Protein AF-A0A955VXF0-F1 (afdb_monomer)

Sequence (315 aa):
MLAARAIERRRSRRVVAWLVVLTLGGCSGGAPGNRPPSFLPYDGSVPDTPDAGVAYPAQRVLFIGNSFTRFNNLPQMYERLVLEARVRIPTLEVEAATDGSKWLIDHERDARDEGSHLSQALASPEGWTEVVIQAQSQNPTFPHDGPDFTGAAQAAEYLSGRAKEAGARVAFFMTWGYRDGDSLNPGISPDYETMQRRLEDGYRTFAERVRADGVEAIVVPVGLAFEAIYDEESAGGGDPLAEGSLFRALYGADGRHPSVAGTYLAALVFAGTFFPDVDLTKIEYEPSGLPRDSGSRLRAAAQRTLAADRERTGE

Radius of gyration: 23.08 Å; Cα contacts (8 Å, |Δi|>4): 500; chains: 1; bounding box: 95×55×58 Å

pLDDT: mean 85.72, std 23.33, range [24.62, 98.94]

Solvent-accessible surface area (backbone atoms only — not comparable to full-atom values): 18037 Å² total; per-residue (Å²): 133,90,80,91,80,84,88,78,85,80,82,82,80,84,79,85,78,85,83,79,87,76,84,84,80,86,84,86,84,90,83,84,83,83,74,75,83,81,70,80,72,80,84,73,82,63,78,86,73,76,68,89,83,72,84,56,66,62,46,26,38,38,37,38,30,18,50,81,47,54,44,88,40,25,63,61,50,26,52,52,51,45,62,71,67,64,60,81,48,85,41,81,47,74,49,70,53,62,46,80,84,39,42,33,52,56,51,36,52,34,46,72,33,74,86,31,71,51,23,45,59,64,59,40,90,87,50,36,51,32,35,32,44,34,64,32,93,58,40,40,48,44,57,76,91,35,69,64,21,43,46,36,44,54,20,47,42,52,51,42,49,50,31,41,75,44,67,16,34,33,32,36,49,31,62,57,41,28,67,72,19,38,87,91,43,48,92,72,15,60,32,29,71,53,26,33,53,30,29,51,53,29,47,50,51,43,42,52,54,35,37,74,73,70,36,62,56,48,74,42,62,35,23,52,29,52,46,51,43,35,50,53,34,41,75,71,73,47,60,33,81,38,92,87,28,70,45,44,51,25,33,33,97,83,33,65,49,55,21,57,42,29,32,49,37,39,19,48,33,51,41,39,66,80,36,71,87,54,64,49,74,74,62,81,87,71,70,88,75,50,64,84,87,40,64,67,55,41,28,45,37,27,48,50,38,52,55,54,48,28,73,75,70,74,101

Secondary structure (DSSP, 8-state):
----------------------------------PPPP--------SS---TT-PPPPEEEEEEESHHHHGGGHHHHHHHHHHHTT---S-EEEEEEE-TT--HHHHHHHHH-TTSHHHHHHT-TT--SEEEE---TTGGGS-TTSHHHHHHHHHHHHHHHHHHHTT-EEEEE--PPPTT--TT-TTT-SSHHHHHHHHHHHHHHHHHHHHHTT--EEEE-HHHHHHHHHHHHHHTT--TTSTT-HHHHTB-TTSSSB-HHHHHHHHHHHHHHH-TT--GGG-----TTPPTT-HHHHHHHHHHHHHHHHHHH--

Structure (mmCIF, N/CA/C/O backbone):
data_AF-A0A955VXF0-F1
#
_entry.id   AF-A0A955VXF0-F1
#
loop_
_atom_site.group_PDB
_atom_site.id
_atom_site.type_symbol
_atom_site.label_atom_id
_atom_site.label_alt_id
_atom_site.label_comp_id
_atom_site.label_asym_id
_atom_site.label_entity_id
_atom_site.label_seq_id
_atom_site.pdbx_PDB_ins_code
_atom_site.Cartn_x
_atom_site.Cartn_y
_atom_site.Cartn_z
_atom_site.occupancy
_atom_site.B_iso_or_equiv
_atom_site.auth_seq_id
_atom_site.auth_comp_id
_atom_site.auth_asym_id
_atom_site.auth_atom_id
_atom_site.pdbx_PDB_model_num
ATOM 1 N N . MET A 1 1 ? 58.089 35.629 35.188 1.00 35.75 1 MET A N 1
ATOM 2 C CA . MET A 1 1 ? 58.231 35.890 33.740 1.00 35.75 1 MET A CA 1
ATOM 3 C C . MET A 1 1 ? 58.288 34.551 33.024 1.00 35.75 1 MET A C 1
ATOM 5 O O . MET A 1 1 ? 59.245 33.840 33.267 1.00 35.75 1 MET A O 1
ATOM 9 N N . LEU A 1 2 ? 57.256 34.268 32.211 1.00 36.84 2 LEU A N 1
ATOM 10 C CA . LEU A 1 2 ? 57.181 33.342 31.057 1.00 36.84 2 LEU A CA 1
ATOM 11 C C . LEU A 1 2 ? 57.585 31.862 31.259 1.00 36.84 2 LEU A C 1
ATOM 13 O O . LEU A 1 2 ? 58.659 31.577 31.754 1.00 36.84 2 LEU A O 1
ATOM 17 N N . ALA A 1 3 ? 56.905 30.830 30.761 1.00 34.59 3 ALA A N 1
ATOM 18 C CA . ALA A 1 3 ? 55.555 30.542 30.265 1.00 34.59 3 ALA A CA 1
ATOM 19 C C . ALA A 1 3 ? 55.666 29.092 29.743 1.00 34.59 3 ALA A C 1
ATOM 21 O O . ALA A 1 3 ? 56.421 28.842 28.805 1.00 34.59 3 ALA A O 1
ATOM 22 N N . ALA A 1 4 ? 54.954 28.137 30.344 1.00 35.41 4 ALA A N 1
ATOM 23 C CA . ALA A 1 4 ? 54.843 26.781 29.808 1.00 35.41 4 ALA A CA 1
ATOM 24 C C . ALA A 1 4 ? 53.874 26.777 28.612 1.00 35.41 4 ALA A C 1
ATOM 26 O O . ALA A 1 4 ? 52.790 27.356 28.692 1.00 35.41 4 ALA A O 1
ATOM 27 N N . ARG A 1 5 ? 54.243 26.124 27.503 1.00 38.09 5 ARG A N 1
ATOM 28 C CA . ARG A 1 5 ? 53.333 25.835 26.384 1.00 38.09 5 ARG A CA 1
ATOM 29 C C . ARG A 1 5 ? 53.181 24.327 26.226 1.00 38.09 5 ARG A C 1
ATOM 31 O O . ARG A 1 5 ? 54.089 23.654 25.750 1.00 38.09 5 ARG A O 1
ATOM 38 N N . ALA A 1 6 ? 52.013 23.831 26.622 1.00 37.06 6 ALA A N 1
ATOM 39 C CA . ALA A 1 6 ? 51.497 22.526 26.242 1.00 37.06 6 ALA A CA 1
ATOM 40 C C . ALA A 1 6 ? 50.981 22.582 24.793 1.00 37.06 6 ALA A C 1
ATOM 42 O O . ALA A 1 6 ? 50.329 23.546 24.389 1.00 37.06 6 ALA A O 1
ATOM 43 N N . ILE A 1 7 ? 51.303 21.554 24.008 1.00 35.25 7 ILE A N 1
ATOM 44 C CA . ILE A 1 7 ? 50.825 21.359 22.637 1.00 35.25 7 ILE A CA 1
ATOM 45 C C . ILE A 1 7 ? 49.556 20.509 22.713 1.00 35.25 7 ILE A C 1
ATOM 47 O O . ILE A 1 7 ? 49.620 19.304 22.946 1.00 35.25 7 ILE A O 1
ATOM 51 N N . GLU A 1 8 ? 48.405 21.138 22.502 1.00 32.81 8 GLU A N 1
ATOM 52 C CA . GLU A 1 8 ? 47.109 20.472 22.418 1.00 32.81 8 GLU A CA 1
ATOM 53 C C . GLU A 1 8 ? 46.712 20.322 20.941 1.00 32.81 8 GLU A C 1
ATOM 55 O O . GLU A 1 8 ? 46.533 21.301 20.212 1.00 32.81 8 GLU A O 1
ATOM 60 N N . ARG A 1 9 ? 46.624 19.074 20.462 1.00 34.75 9 ARG A N 1
ATOM 61 C CA . ARG A 1 9 ? 46.182 18.752 19.098 1.00 34.75 9 ARG A CA 1
ATOM 62 C C . ARG A 1 9 ? 44.657 18.867 19.020 1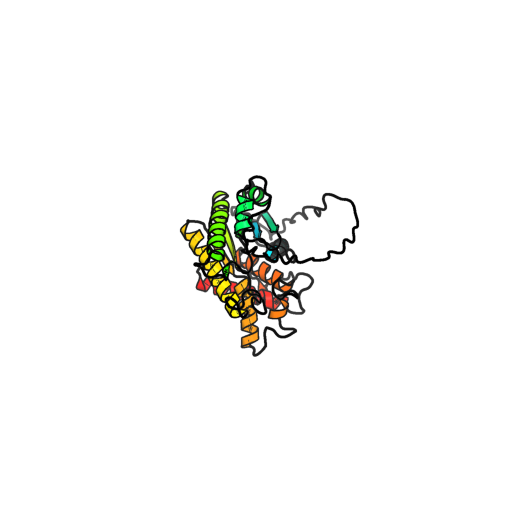.00 34.75 9 ARG A C 1
ATOM 64 O O . ARG A 1 9 ? 43.944 17.927 19.361 1.00 34.75 9 ARG A O 1
ATOM 71 N N . ARG A 1 10 ? 44.145 19.994 18.518 1.00 34.69 10 ARG A N 1
ATOM 72 C CA . ARG A 1 10 ? 42.733 20.123 18.118 1.00 34.69 10 ARG A CA 1
ATOM 73 C C . ARG A 1 10 ? 42.451 19.259 16.882 1.00 34.69 10 ARG A C 1
ATOM 75 O O . ARG A 1 10 ? 42.966 19.529 15.802 1.00 34.69 10 ARG A O 1
ATOM 82 N N . ARG A 1 11 ? 41.591 18.245 17.033 1.00 36.00 11 ARG A N 1
ATOM 83 C CA . ARG A 1 11 ? 40.891 17.586 15.918 1.00 36.00 11 ARG A CA 1
ATOM 84 C C . ARG A 1 11 ? 39.806 18.533 15.400 1.00 36.00 11 ARG A C 1
ATOM 86 O O . ARG A 1 11 ? 38.813 18.773 16.080 1.00 36.00 11 ARG A O 1
ATOM 93 N N . SER A 1 12 ? 39.991 19.065 14.199 1.00 31.62 12 SER A N 1
ATOM 94 C CA . SER A 1 12 ? 38.979 19.847 13.488 1.00 31.62 12 SER A CA 1
ATOM 95 C C . SER A 1 12 ? 37.859 18.925 12.990 1.00 31.62 12 SER A C 1
ATOM 97 O O . SER A 1 12 ? 38.071 18.131 12.077 1.00 31.62 12 SER A O 1
ATOM 99 N N . ARG A 1 13 ? 36.658 19.028 13.570 1.00 33.25 13 ARG A N 1
ATOM 100 C CA . ARG A 1 13 ? 35.426 18.503 12.961 1.00 33.25 13 ARG A CA 1
ATOM 101 C C . ARG A 1 13 ? 35.028 19.450 11.827 1.00 33.25 13 ARG A C 1
ATOM 103 O O . ARG A 1 13 ? 34.662 20.592 12.084 1.00 33.25 13 ARG A O 1
ATOM 110 N N . ARG A 1 14 ? 35.136 18.996 10.576 1.00 29.36 14 ARG A N 1
ATOM 111 C CA . ARG A 1 14 ? 34.522 19.673 9.428 1.00 29.36 14 ARG A CA 1
ATOM 112 C C . ARG A 1 14 ? 33.025 19.368 9.459 1.00 29.36 14 ARG A C 1
ATOM 114 O O . ARG A 1 14 ? 32.628 18.242 9.189 1.00 29.36 14 ARG A O 1
ATOM 121 N N . VAL A 1 15 ? 32.222 20.359 9.831 1.00 28.97 15 VAL A N 1
ATOM 122 C CA . VAL A 1 15 ? 30.779 20.373 9.575 1.00 28.97 15 VAL A CA 1
ATOM 123 C C . VAL A 1 15 ? 30.611 20.837 8.132 1.00 28.97 15 VAL A C 1
ATOM 125 O O . VAL A 1 15 ? 30.974 21.965 7.804 1.00 28.97 15 VAL A O 1
ATOM 128 N N . VAL A 1 16 ? 30.137 19.953 7.257 1.00 28.72 16 VAL A N 1
ATOM 129 C CA . VAL A 1 16 ? 29.707 20.320 5.904 1.00 28.72 16 VAL A CA 1
ATOM 130 C C . VAL A 1 16 ? 28.251 20.756 6.023 1.00 28.72 16 VAL A C 1
ATOM 132 O O . VAL A 1 16 ? 27.370 19.930 6.236 1.00 28.72 16 VAL A O 1
ATOM 135 N N . ALA A 1 17 ? 28.018 22.065 5.967 1.00 26.06 17 ALA A N 1
ATOM 136 C CA . ALA A 1 17 ? 26.683 22.638 5.876 1.00 26.06 17 ALA A CA 1
ATOM 137 C C . ALA A 1 17 ? 26.249 22.630 4.404 1.00 26.06 17 ALA A C 1
ATOM 139 O O . ALA A 1 17 ? 26.889 23.266 3.567 1.00 26.06 17 ALA A O 1
ATOM 140 N N . TRP A 1 18 ? 25.175 21.908 4.090 1.00 26.47 18 TRP A N 1
ATOM 141 C CA . TRP A 1 18 ? 24.500 22.017 2.801 1.00 26.47 18 TRP A CA 1
ATOM 142 C C . TRP A 1 18 ? 23.585 23.242 2.827 1.00 26.47 18 TRP A C 1
ATOM 144 O O . TRP A 1 18 ? 22.599 23.283 3.559 1.00 26.47 18 TRP A O 1
ATOM 154 N N . LEU A 1 19 ? 23.945 24.258 2.042 1.00 24.62 19 LEU A N 1
ATOM 155 C CA . LEU A 1 19 ? 23.112 25.422 1.755 1.00 24.62 19 LEU A CA 1
ATOM 156 C C . LEU A 1 19 ? 22.200 25.064 0.575 1.00 24.62 19 LEU A C 1
ATOM 158 O O . LEU A 1 19 ? 22.659 24.999 -0.563 1.00 24.62 19 LEU A O 1
ATOM 162 N N . VAL A 1 20 ? 20.915 24.830 0.838 1.00 29.38 20 VAL A N 1
ATOM 163 C CA . VAL A 1 20 ? 19.880 24.838 -0.204 1.00 29.38 20 VAL A CA 1
ATOM 164 C C . VAL A 1 20 ? 19.295 26.244 -0.241 1.00 29.38 20 VAL A C 1
ATOM 166 O O . VAL A 1 20 ? 18.684 26.705 0.722 1.00 29.38 20 VAL A O 1
ATOM 169 N N . VAL A 1 21 ? 19.524 26.945 -1.349 1.00 27.83 21 VAL A N 1
ATOM 170 C CA . VAL A 1 21 ? 18.908 28.242 -1.634 1.00 27.83 21 VAL A CA 1
ATOM 171 C C . VAL A 1 21 ? 17.463 27.985 -2.055 1.00 27.83 21 VAL A C 1
ATOM 173 O O . VAL A 1 21 ? 17.200 27.571 -3.179 1.00 27.83 21 VAL A O 1
ATOM 176 N N . LEU A 1 22 ? 16.527 28.219 -1.136 1.00 29.23 22 LEU A N 1
ATOM 177 C CA . LEU A 1 22 ? 15.104 28.356 -1.439 1.00 29.23 22 LEU A CA 1
ATOM 178 C C . LEU A 1 22 ? 14.841 29.813 -1.819 1.00 29.23 22 LEU A C 1
ATOM 180 O O . LEU A 1 22 ? 14.921 30.714 -0.982 1.00 29.23 22 LEU A O 1
ATOM 184 N N . THR A 1 23 ? 14.531 30.056 -3.088 1.00 32.19 23 THR A N 1
ATOM 185 C CA . THR A 1 23 ? 13.981 31.336 -3.529 1.00 32.19 23 THR A CA 1
ATOM 186 C C . THR A 1 23 ? 12.546 31.461 -3.020 1.00 32.19 23 THR A C 1
ATOM 188 O O . THR A 1 23 ? 11.614 30.845 -3.531 1.00 32.19 23 THR A O 1
ATOM 191 N N . LEU A 1 24 ? 12.382 32.275 -1.977 1.00 30.52 24 LEU A N 1
ATOM 192 C CA . LEU A 1 24 ? 11.096 32.731 -1.461 1.00 30.52 24 LEU A CA 1
ATOM 193 C C . LEU A 1 24 ? 10.450 33.695 -2.466 1.00 30.52 24 LEU A C 1
ATOM 195 O O . LEU A 1 24 ? 10.787 34.876 -2.515 1.00 30.52 24 LEU A O 1
ATOM 199 N N . GLY A 1 25 ? 9.502 33.187 -3.249 1.00 28.25 25 GLY A N 1
ATOM 200 C CA . GLY A 1 25 ? 8.478 33.989 -3.912 1.00 28.25 25 GLY A CA 1
ATOM 201 C C . GLY A 1 25 ? 7.205 33.945 -3.078 1.00 28.25 25 GLY A C 1
ATOM 202 O O . GLY A 1 25 ? 6.420 33.010 -3.200 1.00 28.25 25 GLY A O 1
ATOM 203 N N . GLY A 1 26 ? 7.031 34.921 -2.190 1.00 24.91 26 GLY A N 1
ATOM 204 C CA . GLY A 1 26 ? 5.823 35.063 -1.388 1.00 24.91 26 GLY A CA 1
ATOM 205 C C . GLY A 1 26 ? 4.661 35.628 -2.205 1.00 24.91 26 GLY A C 1
ATOM 206 O O . GLY A 1 26 ? 4.815 36.617 -2.916 1.00 24.91 26 GLY A O 1
ATOM 207 N N . CYS A 1 27 ? 3.480 35.042 -2.033 1.00 27.41 27 CYS A N 1
ATOM 208 C CA . CYS A 1 27 ? 2.215 35.764 -2.098 1.00 27.41 27 CYS A CA 1
ATOM 209 C C . CYS A 1 27 ? 1.407 35.389 -0.852 1.00 27.41 27 CYS A C 1
ATOM 211 O O . CYS A 1 27 ? 1.185 34.221 -0.545 1.00 27.41 27 CYS A O 1
ATOM 213 N N . SER A 1 28 ? 1.063 36.418 -0.094 1.00 29.94 28 SER A N 1
ATOM 214 C CA . SER A 1 28 ? 0.381 36.406 1.193 1.00 29.94 28 SER A CA 1
ATOM 215 C C . SER A 1 28 ? -1.142 36.408 1.040 1.00 29.94 28 SER A C 1
ATOM 217 O O . SER A 1 28 ? -1.661 37.207 0.266 1.00 29.94 28 SER A O 1
ATOM 219 N N . GLY A 1 29 ? -1.831 35.654 1.905 1.00 27.05 29 GLY A N 1
ATOM 220 C CA . GLY A 1 29 ? -3.080 36.103 2.536 1.00 27.05 29 GLY A CA 1
ATOM 221 C C . GLY A 1 29 ? -4.394 35.437 2.104 1.00 27.05 29 GLY A C 1
ATOM 222 O O . GLY A 1 29 ? -4.990 35.841 1.117 1.00 27.05 29 GLY A O 1
ATOM 223 N N . GLY A 1 30 ? -4.909 34.552 2.971 1.00 25.28 30 GLY A N 1
ATOM 224 C CA . GLY A 1 30 ? -6.332 34.513 3.350 1.00 25.28 30 GLY A CA 1
ATOM 225 C C . GLY A 1 30 ? -7.254 33.488 2.674 1.00 25.28 30 GLY A C 1
ATOM 226 O O . GLY A 1 30 ? -7.790 33.766 1.612 1.00 25.28 30 GLY A O 1
ATOM 227 N N . ALA A 1 31 ? -7.541 32.374 3.364 1.00 27.28 31 ALA A N 1
ATOM 228 C CA . ALA A 1 31 ? -8.896 31.986 3.808 1.00 27.28 31 ALA A CA 1
ATOM 229 C C . ALA A 1 31 ? -8.870 30.627 4.556 1.00 27.28 31 ALA A C 1
ATOM 231 O O . ALA A 1 31 ? -8.248 29.681 4.069 1.00 27.28 31 ALA A O 1
ATOM 232 N N . PRO A 1 32 ? -9.539 30.495 5.718 1.00 37.47 32 PRO A N 1
ATOM 233 C CA . PRO A 1 32 ? -9.814 29.207 6.342 1.00 37.47 32 PRO A CA 1
ATOM 234 C C . PRO A 1 32 ? -11.022 28.542 5.663 1.00 37.47 32 PRO A C 1
ATOM 236 O O . PRO A 1 32 ? -12.007 29.207 5.360 1.00 37.47 32 PRO A O 1
ATOM 239 N N . GLY A 1 33 ? -10.961 27.221 5.481 1.00 38.28 33 GLY A N 1
ATOM 240 C CA . GLY A 1 33 ? -12.125 26.394 5.160 1.00 38.28 33 GLY A CA 1
ATOM 241 C C . GLY A 1 33 ? -12.593 26.453 3.707 1.00 38.28 33 GLY A C 1
ATOM 242 O O . GLY A 1 33 ? -13.511 27.187 3.373 1.00 38.28 33 GLY A O 1
ATOM 243 N N . ASN A 1 34 ? -12.055 25.561 2.876 1.00 31.05 34 ASN A N 1
ATOM 244 C CA . ASN A 1 34 ? -12.778 25.059 1.709 1.00 31.05 34 ASN A CA 1
ATOM 245 C C . ASN A 1 34 ? -12.959 23.548 1.880 1.00 31.05 34 ASN A C 1
ATOM 247 O O . ASN A 1 34 ? -12.254 22.739 1.282 1.00 31.05 34 ASN A O 1
ATOM 251 N N . ARG A 1 35 ? -13.905 23.170 2.750 1.00 37.47 35 ARG A N 1
ATOM 252 C CA . ARG A 1 35 ? -14.597 21.890 2.586 1.00 37.47 35 ARG A CA 1
ATOM 253 C C . ARG A 1 35 ? -15.453 22.045 1.323 1.00 37.47 35 ARG A C 1
ATOM 255 O O . ARG A 1 35 ? -16.287 22.953 1.312 1.00 37.47 35 ARG A O 1
ATOM 262 N N . PRO A 1 36 ? -15.276 21.238 0.263 1.00 33.44 36 PRO A N 1
ATOM 263 C CA . PRO A 1 36 ? -16.331 21.125 -0.735 1.00 33.44 36 PRO A CA 1
ATOM 264 C C . PRO A 1 36 ? -17.620 20.682 -0.020 1.00 33.44 36 PRO A C 1
ATOM 266 O O . PRO A 1 36 ? -17.536 20.009 1.013 1.00 33.44 36 PRO A O 1
ATOM 269 N N . PRO A 1 37 ? -18.800 21.102 -0.502 1.00 33.62 37 PRO A N 1
ATOM 270 C CA . PRO A 1 37 ? -20.053 20.811 0.169 1.00 33.62 37 PRO A CA 1
ATOM 271 C C . PRO A 1 37 ? -20.191 19.306 0.373 1.00 33.62 37 PRO A C 1
ATOM 273 O O . PRO A 1 37 ? -20.073 18.504 -0.551 1.00 33.62 37 PRO 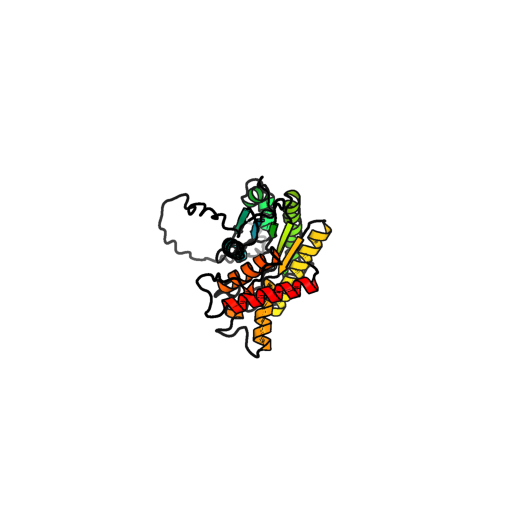A O 1
ATOM 276 N N . SER A 1 38 ? -20.418 18.962 1.630 1.00 44.31 38 SER A N 1
ATOM 277 C CA . SER A 1 38 ? -20.886 17.672 2.083 1.00 44.31 38 SER A CA 1
ATOM 278 C C . SER A 1 38 ? -22.149 17.264 1.314 1.00 44.31 38 SER A C 1
ATOM 280 O O . SER A 1 38 ? -23.076 18.066 1.202 1.00 44.31 38 SER A O 1
ATOM 282 N N . PHE A 1 39 ? -22.161 16.004 0.876 1.00 38.91 39 PHE A N 1
ATOM 283 C CA . PHE A 1 39 ? -23.296 15.218 0.388 1.00 38.91 39 PHE A CA 1
ATOM 284 C C . PHE A 1 39 ? -23.991 15.724 -0.886 1.00 38.91 39 PHE A C 1
ATOM 286 O O . PHE A 1 39 ? -24.889 16.563 -0.852 1.00 38.91 39 PHE A O 1
ATOM 293 N N . LEU A 1 40 ? -23.728 15.036 -2.001 1.00 29.67 40 LEU A N 1
ATOM 294 C CA . LEU A 1 40 ? -24.889 14.494 -2.700 1.00 29.67 40 LEU A CA 1
ATOM 295 C C . LEU A 1 40 ? -25.462 13.431 -1.753 1.00 29.67 40 LEU A C 1
ATOM 297 O O . LEU A 1 40 ? -24.707 12.531 -1.371 1.00 29.67 40 LEU A O 1
ATOM 301 N N . PRO A 1 41 ? -26.723 13.531 -1.298 1.00 33.59 41 PRO A N 1
ATOM 302 C CA . PRO A 1 41 ? -27.342 12.385 -0.663 1.00 33.59 41 PRO A CA 1
ATOM 303 C C . PRO A 1 41 ? -27.254 11.244 -1.675 1.00 33.59 41 PRO A C 1
ATOM 305 O O . PRO A 1 41 ? -27.696 11.385 -2.815 1.00 33.59 41 PRO A O 1
ATOM 308 N N . TYR A 1 42 ? -26.619 10.148 -1.272 1.00 46.03 42 TYR A N 1
ATOM 309 C CA . TYR A 1 42 ? -26.825 8.862 -1.914 1.00 46.03 42 TYR A CA 1
ATOM 310 C C . TYR A 1 42 ? -28.342 8.690 -2.057 1.00 46.03 42 TYR A C 1
ATOM 312 O O . TYR A 1 42 ? -29.044 8.677 -1.046 1.00 46.03 42 TYR A O 1
ATOM 320 N N . ASP A 1 43 ? -28.866 8.679 -3.286 1.00 40.16 43 ASP A N 1
ATOM 321 C CA . ASP A 1 43 ? -30.312 8.828 -3.523 1.00 40.16 43 ASP A CA 1
ATOM 322 C C . ASP A 1 43 ? -31.133 7.590 -3.131 1.00 40.16 43 ASP A C 1
ATOM 324 O O . ASP A 1 43 ? -32.339 7.536 -3.364 1.00 40.16 43 ASP A O 1
ATOM 328 N N . GLY A 1 44 ? -30.493 6.595 -2.512 1.00 44.28 44 GLY A N 1
ATOM 329 C CA . GLY A 1 44 ? -31.164 5.418 -1.991 1.00 44.28 44 GLY A CA 1
ATOM 330 C C . GLY A 1 44 ? -31.756 4.514 -3.067 1.00 44.28 44 GLY A C 1
ATOM 331 O O . GLY A 1 44 ? -32.428 3.556 -2.697 1.00 44.28 44 GLY A O 1
ATOM 332 N N . SER A 1 45 ? -31.496 4.738 -4.363 1.00 35.47 45 SER A N 1
ATOM 333 C CA . SER A 1 45 ? -31.903 3.817 -5.431 1.00 35.47 45 SER A CA 1
ATOM 334 C C . SER A 1 45 ? -30.984 2.586 -5.505 1.00 35.47 45 SER A C 1
ATOM 336 O O . SER A 1 45 ? -30.387 2.235 -6.523 1.00 35.47 45 SER A O 1
ATOM 338 N N . VAL A 1 46 ? -30.898 1.878 -4.377 1.00 50.31 46 VAL A N 1
ATOM 339 C CA . VAL A 1 46 ? -30.662 0.433 -4.367 1.00 50.31 46 VAL A CA 1
ATOM 340 C C . VAL A 1 46 ? -31.853 -0.200 -5.104 1.00 50.31 46 VAL A C 1
ATOM 342 O O . VAL A 1 46 ? -32.984 0.230 -4.869 1.00 50.31 46 VAL A O 1
ATOM 345 N N . PRO A 1 47 ? -31.652 -1.186 -6.000 1.00 43.62 47 PRO A N 1
ATOM 346 C CA . PRO A 1 47 ? -32.761 -1.928 -6.592 1.00 43.62 47 PRO A CA 1
ATOM 347 C C . PRO A 1 47 ? -33.708 -2.427 -5.496 1.00 43.62 47 PRO A C 1
ATOM 349 O O . PRO A 1 47 ? -33.248 -2.900 -4.458 1.00 43.62 47 PRO A O 1
ATOM 352 N N . ASP A 1 48 ? -35.006 -2.264 -5.750 1.00 45.59 48 ASP A N 1
ATOM 353 C CA . ASP A 1 48 ? -36.114 -2.447 -4.817 1.00 45.59 48 ASP A CA 1
ATOM 354 C C . ASP A 1 48 ? -35.957 -3.610 -3.824 1.00 45.59 48 ASP A C 1
ATOM 356 O O . ASP A 1 48 ? -35.651 -4.746 -4.186 1.00 45.59 48 ASP A O 1
ATOM 360 N N . THR A 1 49 ? -36.318 -3.287 -2.578 1.00 43.84 49 THR A N 1
ATOM 361 C CA . THR A 1 49 ? -36.408 -4.099 -1.351 1.00 43.84 49 THR A CA 1
ATOM 362 C C . THR A 1 49 ? -35.082 -4.418 -0.635 1.00 43.84 49 THR A C 1
ATOM 364 O O . THR A 1 49 ? -34.298 -5.246 -1.098 1.00 43.84 49 THR A O 1
ATOM 367 N N . PRO A 1 50 ? -34.829 -3.828 0.558 1.00 47.34 50 PRO A N 1
ATOM 368 C CA . PRO A 1 50 ? -33.908 -4.431 1.511 1.00 47.34 50 PRO A CA 1
ATOM 369 C C . PRO A 1 50 ? -34.430 -5.835 1.813 1.00 47.34 50 PRO A C 1
ATOM 371 O O . PRO A 1 50 ? -35.618 -5.984 2.111 1.00 47.34 50 PRO A O 1
ATOM 374 N N . ASP A 1 51 ? -33.562 -6.843 1.778 1.00 55.84 51 ASP A N 1
ATOM 375 C CA . ASP A 1 51 ? -33.841 -8.100 2.470 1.00 55.84 51 ASP A CA 1
ATOM 376 C C . ASP A 1 51 ? -34.161 -7.724 3.920 1.00 55.84 51 ASP A C 1
ATOM 378 O O . ASP A 1 51 ? -33.291 -7.252 4.663 1.00 55.84 51 ASP A O 1
ATOM 382 N N . ALA A 1 52 ? -35.441 -7.785 4.283 1.00 45.88 52 ALA A N 1
ATOM 383 C CA . ALA A 1 52 ? -35.928 -7.272 5.548 1.00 45.88 52 ALA A CA 1
ATOM 384 C C . ALA A 1 52 ? -35.253 -8.054 6.685 1.00 45.88 52 ALA A C 1
ATOM 386 O O . ALA A 1 52 ? -35.635 -9.183 6.978 1.00 45.88 52 ALA A O 1
ATOM 387 N N . GLY A 1 53 ? -34.232 -7.454 7.308 1.00 55.03 53 GLY A N 1
ATOM 388 C CA . GLY A 1 53 ? -33.518 -8.027 8.452 1.00 55.03 53 GLY A CA 1
ATOM 389 C C . GLY A 1 53 ? -31.994 -8.133 8.336 1.00 55.03 53 GLY A C 1
ATOM 390 O O . GLY A 1 53 ? -31.368 -8.458 9.341 1.00 55.03 53 GLY A O 1
ATOM 391 N N . VAL A 1 54 ? -31.371 -7.839 7.186 1.00 58.53 54 VAL A N 1
ATOM 392 C CA . VAL A 1 54 ? -29.896 -7.856 7.068 1.00 58.53 54 VAL A CA 1
ATOM 393 C C . VAL A 1 54 ? -29.328 -6.454 7.299 1.00 58.53 54 VAL A C 1
ATOM 395 O O . VAL A 1 54 ? -29.437 -5.576 6.444 1.00 58.53 54 VAL A O 1
ATOM 398 N N . ALA A 1 55 ? -28.717 -6.233 8.466 1.00 66.25 55 ALA A N 1
ATOM 399 C CA . ALA A 1 55 ? -27.906 -5.046 8.719 1.00 66.25 55 ALA A CA 1
ATOM 400 C C . ALA A 1 55 ? -26.532 -5.222 8.057 1.00 66.25 55 ALA A C 1
ATOM 402 O O . ALA A 1 55 ? -25.813 -6.171 8.363 1.00 66.25 55 ALA A O 1
ATOM 403 N N . TYR A 1 56 ? -26.171 -4.310 7.157 1.00 71.94 56 TYR A N 1
ATOM 404 C CA . TYR A 1 56 ? -24.839 -4.273 6.556 1.00 71.94 56 TYR A CA 1
ATOM 405 C C . TYR A 1 56 ? -23.885 -3.464 7.447 1.00 71.94 56 TYR A C 1
ATOM 407 O O . TYR A 1 56 ? -24.300 -2.427 7.974 1.00 71.94 56 TYR A O 1
ATOM 415 N N . PRO A 1 57 ? -22.626 -3.895 7.637 1.00 81.12 57 PRO A N 1
ATOM 416 C CA . PRO A 1 57 ? -21.666 -3.136 8.429 1.00 81.12 57 PRO A CA 1
ATOM 417 C C . PRO A 1 57 ? -21.294 -1.824 7.724 1.00 81.12 57 PRO A C 1
ATOM 419 O O . PRO A 1 57 ? -21.195 -1.770 6.498 1.00 81.12 57 PRO A O 1
ATOM 422 N N . ALA A 1 58 ? -21.081 -0.758 8.501 1.00 88.81 58 ALA A N 1
ATOM 423 C CA . ALA A 1 58 ? -20.437 0.455 7.998 1.00 88.81 58 ALA A CA 1
ATOM 424 C C . ALA A 1 58 ? -18.991 0.149 7.576 1.00 88.81 58 ALA A C 1
ATOM 426 O O . ALA A 1 58 ? -18.366 -0.740 8.145 1.00 88.81 58 ALA A O 1
ATOM 427 N N . GLN A 1 59 ? -18.449 0.919 6.635 1.00 94.19 59 GLN A N 1
ATOM 428 C CA . GLN A 1 59 ? -17.028 0.902 6.301 1.00 94.19 59 GLN A CA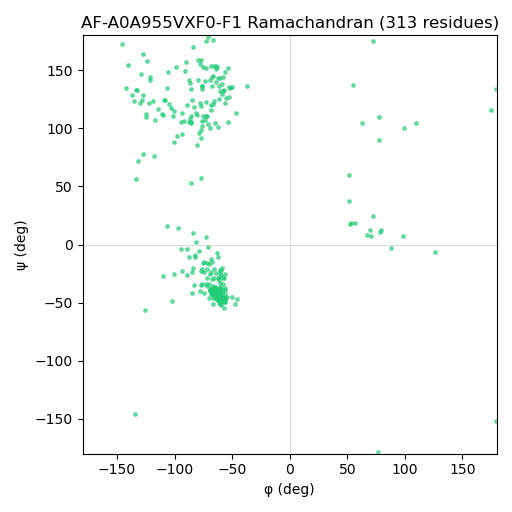 1
ATOM 429 C C . GLN A 1 59 ? -16.406 2.225 6.750 1.00 94.19 59 GLN A C 1
ATOM 431 O O . GLN A 1 59 ? -16.704 3.278 6.189 1.00 94.19 59 GLN A O 1
ATOM 436 N N . ARG A 1 60 ? -15.539 2.177 7.761 1.00 97.00 60 ARG A N 1
ATOM 437 C CA . ARG A 1 60 ? -14.818 3.340 8.288 1.00 97.00 60 ARG A CA 1
ATOM 438 C C . ARG A 1 60 ? -13.328 3.028 8.254 1.00 97.00 60 ARG A C 1
ATOM 440 O O . ARG A 1 60 ? -12.876 2.158 8.996 1.00 97.00 60 ARG A O 1
ATOM 447 N N . VAL A 1 61 ? -12.568 3.714 7.405 1.00 98.25 61 VAL A N 1
ATOM 448 C CA . VAL A 1 61 ? -11.143 3.425 7.181 1.00 98.25 61 VAL A CA 1
ATOM 449 C C . VAL A 1 61 ? -10.271 4.617 7.553 1.00 98.25 61 VAL A C 1
ATOM 451 O O . VAL A 1 61 ? -10.417 5.689 6.967 1.00 98.25 61 VAL A O 1
ATOM 454 N N . LEU A 1 62 ? -9.314 4.408 8.458 1.00 98.44 62 LEU A N 1
ATOM 455 C CA . LEU A 1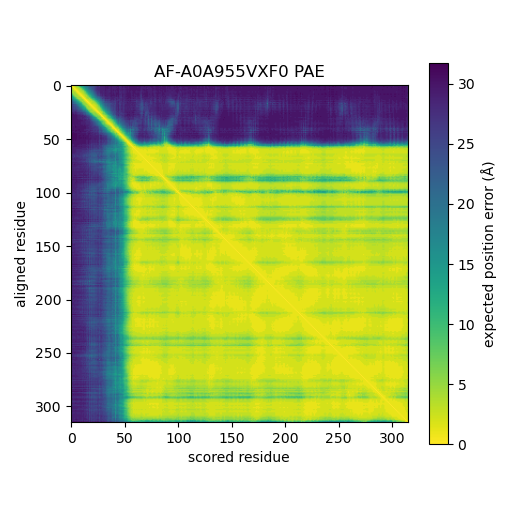 62 ? -8.253 5.374 8.742 1.00 98.44 62 LEU A CA 1
ATOM 456 C C . LEU A 1 62 ? -6.951 4.928 8.084 1.00 98.44 62 LEU A C 1
ATOM 458 O O . LEU A 1 62 ? -6.385 3.902 8.450 1.00 98.44 62 LEU A O 1
ATOM 462 N N . PHE A 1 63 ? -6.436 5.726 7.156 1.00 98.69 63 PHE A N 1
ATOM 463 C CA . PHE A 1 63 ? -5.118 5.518 6.567 1.00 98.69 63 PHE A CA 1
ATOM 464 C C . PHE A 1 63 ? -4.030 6.234 7.371 1.00 98.69 63 PHE A C 1
ATOM 466 O O . PHE A 1 63 ? -4.018 7.459 7.468 1.00 98.69 63 PHE A O 1
ATOM 473 N N . ILE A 1 64 ? -3.062 5.486 7.887 1.00 98.50 64 ILE A N 1
ATOM 474 C CA . ILE A 1 64 ? -1.843 6.000 8.512 1.00 98.50 64 ILE A CA 1
ATOM 475 C C . ILE A 1 64 ? -0.693 5.784 7.532 1.00 98.50 64 ILE A C 1
ATOM 477 O O . ILE A 1 64 ? -0.401 4.650 7.151 1.00 98.50 64 ILE A O 1
ATOM 481 N N . GLY A 1 65 ? -0.024 6.859 7.121 1.00 97.50 65 GLY A N 1
ATOM 482 C CA . GLY A 1 65 ? 1.077 6.735 6.173 1.00 97.50 65 GLY A CA 1
ATOM 483 C C . GLY A 1 65 ? 1.728 8.053 5.790 1.00 97.50 65 GLY A C 1
ATOM 484 O O . GLY A 1 65 ? 1.728 9.029 6.533 1.00 97.50 65 GLY A O 1
ATOM 485 N N . ASN A 1 66 ? 2.289 8.099 4.589 1.00 97.31 66 ASN A N 1
ATOM 486 C CA . ASN A 1 66 ? 3.032 9.251 4.095 1.00 97.31 66 ASN A CA 1
ATOM 487 C C . ASN A 1 66 ? 2.644 9.621 2.657 1.00 97.31 66 ASN A C 1
ATOM 489 O O . ASN A 1 66 ? 1.483 9.509 2.258 1.00 97.31 66 ASN A O 1
ATOM 493 N N . SER A 1 67 ? 3.599 10.112 1.864 1.00 96.69 67 SER A N 1
ATOM 494 C CA . SER A 1 67 ? 3.375 10.507 0.474 1.00 96.69 67 SER A CA 1
ATOM 495 C C . SER A 1 67 ? 2.824 9.380 -0.402 1.00 96.69 67 SER A C 1
ATOM 497 O O . SER A 1 67 ? 2.070 9.688 -1.318 1.00 96.69 67 SER A O 1
ATOM 499 N N . PHE A 1 68 ? 3.112 8.108 -0.108 1.00 97.62 68 PHE A N 1
ATOM 500 C CA . PHE A 1 68 ? 2.575 6.964 -0.863 1.00 97.62 68 PHE A CA 1
ATOM 501 C C . PHE A 1 68 ? 1.059 6.811 -0.685 1.00 97.62 68 PHE A C 1
ATOM 503 O O . PHE A 1 68 ? 0.368 6.397 -1.612 1.00 97.62 68 PHE A O 1
ATOM 510 N N . THR A 1 69 ? 0.544 7.220 0.475 1.00 98.00 69 THR A N 1
ATOM 511 C CA . THR A 1 69 ? -0.894 7.311 0.751 1.00 98.00 69 THR A CA 1
ATOM 512 C C . THR A 1 69 ? -1.470 8.644 0.253 1.00 98.00 69 THR A C 1
ATOM 514 O O . THR A 1 69 ? -2.544 8.694 -0.331 1.00 98.00 69 THR A O 1
ATOM 517 N N . ARG A 1 70 ? -0.761 9.763 0.445 1.00 97.00 70 ARG A N 1
ATOM 518 C CA . ARG A 1 70 ? -1.283 11.103 0.120 1.00 97.00 70 ARG A CA 1
ATOM 519 C C . ARG A 1 70 ? -1.352 11.396 -1.385 1.00 97.00 70 ARG A C 1
ATOM 521 O O . ARG A 1 70 ? -2.205 12.168 -1.824 1.00 97.00 70 ARG A O 1
ATOM 528 N N . PHE A 1 71 ? -0.419 10.870 -2.178 1.00 96.50 71 PHE A N 1
ATOM 529 C CA . PHE A 1 71 ? -0.300 11.218 -3.597 1.00 96.50 71 PHE A CA 1
ATOM 530 C C . PHE A 1 71 ? -1.530 10.785 -4.393 1.00 96.50 71 PHE A C 1
ATOM 532 O O . PHE A 1 71 ? -2.100 9.723 -4.157 1.00 96.50 71 PHE A O 1
ATOM 539 N N . ASN A 1 72 ? -1.946 11.654 -5.319 1.00 97.38 72 ASN A N 1
ATOM 540 C CA . ASN A 1 72 ? -3.160 11.512 -6.132 1.00 97.38 72 ASN A CA 1
ATOM 541 C C . ASN A 1 72 ? -4.443 11.250 -5.311 1.00 97.38 72 ASN A C 1
ATOM 543 O O . ASN A 1 72 ? -5.450 10.826 -5.870 1.00 97.38 72 ASN A O 1
ATOM 547 N N . ASN A 1 73 ? -4.404 11.531 -4.001 1.00 96.56 73 ASN A N 1
ATOM 548 C CA . ASN A 1 73 ? -5.469 11.284 -3.037 1.00 96.56 73 ASN A CA 1
ATOM 549 C C . ASN A 1 73 ? -5.992 9.833 -3.068 1.00 96.56 73 ASN A C 1
ATOM 551 O O . ASN A 1 73 ? -7.175 9.601 -3.324 1.00 96.56 73 ASN A O 1
ATOM 555 N N . LEU A 1 74 ? -5.108 8.857 -2.806 1.00 98.50 74 LEU A N 1
ATOM 556 C CA . LEU A 1 74 ? -5.468 7.433 -2.719 1.00 98.50 74 LEU A CA 1
ATOM 557 C C . LEU A 1 74 ? -6.737 7.172 -1.880 1.00 98.50 74 LEU A C 1
ATOM 559 O O . LEU A 1 74 ? -7.605 6.464 -2.390 1.00 98.50 74 LEU A O 1
ATOM 563 N N . PRO A 1 75 ? -6.919 7.754 -0.673 1.00 98.12 75 PRO A N 1
ATOM 564 C CA . PRO A 1 75 ? -8.116 7.500 0.130 1.00 98.12 75 PRO A CA 1
ATOM 565 C C . PRO A 1 75 ? -9.414 7.901 -0.588 1.00 98.12 75 PRO A C 1
ATOM 567 O O . PRO A 1 75 ? -10.375 7.136 -0.607 1.00 98.12 75 PRO A O 1
ATOM 570 N N . GLN A 1 76 ? -9.427 9.053 -1.268 1.00 97.44 76 GLN A N 1
ATOM 571 C CA . GLN A 1 76 ? -10.579 9.482 -2.069 1.00 97.44 76 GLN A CA 1
ATOM 572 C C . GLN A 1 76 ? -10.771 8.622 -3.326 1.00 97.44 76 GLN A C 1
ATOM 574 O O . GLN A 1 76 ? -11.896 8.416 -3.781 1.00 97.44 76 GLN A O 1
ATOM 579 N N . MET A 1 77 ? -9.687 8.137 -3.931 1.00 98.12 77 MET A N 1
ATOM 580 C CA . MET A 1 77 ? -9.784 7.257 -5.093 1.00 98.12 77 MET A CA 1
ATOM 581 C C . MET A 1 77 ? -10.383 5.898 -4.716 1.00 98.12 77 MET A C 1
ATOM 583 O O . MET A 1 77 ? -11.240 5.398 -5.440 1.00 98.12 77 MET A O 1
ATOM 587 N N . TYR A 1 78 ? -9.988 5.354 -3.564 1.00 98.06 78 TYR A N 1
ATOM 588 C CA . TYR A 1 78 ? -10.611 4.182 -2.955 1.00 98.06 78 TYR A CA 1
ATOM 589 C C . TYR A 1 78 ? -12.100 4.428 -2.673 1.00 98.06 78 TYR A C 1
ATOM 591 O O . TYR A 1 78 ? -12.934 3.640 -3.111 1.00 98.06 78 TYR A O 1
ATOM 599 N N . GLU A 1 79 ? -12.451 5.554 -2.042 1.00 96.06 79 GLU A N 1
ATOM 600 C CA . GLU A 1 79 ? -13.848 5.909 -1.755 1.00 96.06 79 GLU A CA 1
ATOM 601 C C . GLU A 1 79 ? -14.720 5.887 -3.023 1.00 96.06 79 GLU A C 1
ATOM 603 O O . GLU A 1 79 ? -15.793 5.286 -3.043 1.00 96.06 79 GLU A O 1
ATOM 608 N N . ARG A 1 80 ? -14.229 6.474 -4.123 1.00 95.69 80 ARG A N 1
ATOM 609 C CA . ARG A 1 80 ? -14.937 6.482 -5.413 1.00 95.69 80 ARG A CA 1
ATOM 610 C C . ARG A 1 80 ? -15.151 5.085 -5.989 1.00 95.69 80 ARG A C 1
ATOM 612 O O . ARG A 1 80 ? -16.239 4.818 -6.491 1.00 95.69 80 ARG A O 1
ATOM 619 N N . LEU A 1 81 ? -14.145 4.214 -5.910 1.00 96.25 81 LEU A N 1
ATOM 620 C CA . LEU A 1 81 ? -14.252 2.833 -6.390 1.00 96.25 81 LEU A CA 1
ATOM 621 C C . LEU A 1 81 ? -15.287 2.040 -5.595 1.00 96.25 81 LEU A C 1
ATOM 623 O O . LEU A 1 81 ? -16.086 1.316 -6.179 1.00 96.25 81 LEU A O 1
ATOM 627 N N . VAL A 1 82 ? -15.307 2.205 -4.273 1.00 94.25 82 VAL A N 1
ATOM 628 C CA . VAL A 1 82 ? -16.283 1.537 -3.403 1.00 94.25 82 VAL A CA 1
ATOM 629 C C . VAL A 1 82 ? -17.707 1.996 -3.727 1.00 94.25 82 VAL A C 1
ATOM 631 O O . VAL A 1 82 ? -18.605 1.165 -3.871 1.00 94.25 82 VAL A O 1
ATOM 634 N N . LEU A 1 83 ? -17.921 3.303 -3.905 1.00 92.00 83 LEU A N 1
ATOM 635 C CA . LEU A 1 83 ? -19.229 3.842 -4.293 1.00 92.00 83 LEU A CA 1
ATOM 636 C C . LEU A 1 83 ? -19.694 3.310 -5.655 1.00 92.00 83 LEU A C 1
ATOM 638 O O . LEU A 1 83 ? -20.866 2.973 -5.825 1.00 92.00 83 LEU A O 1
ATOM 642 N N . GLU A 1 84 ? -18.785 3.211 -6.620 1.00 92.69 84 GLU A N 1
ATOM 643 C CA . GLU A 1 84 ? -19.105 2.713 -7.953 1.00 92.69 84 GLU A CA 1
ATOM 644 C C . GLU A 1 84 ? -19.360 1.201 -7.987 1.00 92.69 84 GLU A C 1
ATOM 646 O O . GLU A 1 84 ? -20.261 0.744 -8.688 1.00 92.69 84 GLU A O 1
ATOM 651 N N . ALA A 1 85 ? -18.640 0.426 -7.173 1.00 90.25 85 ALA A N 1
ATOM 652 C CA . ALA A 1 85 ? -18.867 -1.007 -7.017 1.00 90.25 85 ALA A CA 1
ATOM 653 C C . ALA A 1 85 ? -20.268 -1.336 -6.462 1.00 90.25 85 ALA A C 1
ATOM 655 O O . ALA A 1 85 ? -20.671 -2.500 -6.469 1.00 90.25 85 ALA A O 1
ATOM 656 N N . ARG A 1 86 ? -21.020 -0.324 -5.990 1.00 84.88 86 ARG A N 1
ATOM 657 C CA . ARG A 1 86 ? -22.371 -0.449 -5.413 1.00 84.88 86 ARG A CA 1
ATOM 658 C C . ARG A 1 86 ? -22.433 -1.513 -4.318 1.00 84.88 86 ARG A C 1
ATOM 660 O O . ARG A 1 86 ? -23.427 -2.232 -4.187 1.00 84.88 86 ARG A O 1
ATOM 667 N N . VAL A 1 87 ? -21.364 -1.608 -3.528 1.00 85.69 87 VAL A N 1
ATOM 668 C CA . VAL A 1 87 ? -21.338 -2.473 -2.352 1.00 85.69 87 VAL A CA 1
ATOM 669 C C . VAL A 1 87 ? -22.423 -2.033 -1.375 1.00 85.69 87 VAL A C 1
ATOM 671 O O . VAL A 1 87 ? -22.717 -0.846 -1.218 1.00 85.69 87 VAL A O 1
ATOM 674 N N . ARG A 1 88 ? -23.053 -3.002 -0.715 1.00 84.94 88 ARG A N 1
ATOM 675 C CA . ARG A 1 88 ? -24.104 -2.727 0.265 1.00 84.94 88 ARG A CA 1
ATOM 676 C C . ARG A 1 88 ? -23.452 -2.331 1.587 1.00 84.94 88 ARG A C 1
ATOM 678 O O . ARG A 1 88 ? -23.236 -3.180 2.441 1.00 84.94 88 ARG A O 1
ATOM 685 N N . ILE A 1 89 ? -23.129 -1.049 1.728 1.00 85.56 89 ILE A N 1
ATOM 686 C CA . ILE A 1 89 ? -22.634 -0.436 2.966 1.00 85.56 89 ILE A CA 1
ATOM 687 C C . ILE A 1 89 ? -23.500 0.791 3.289 1.00 85.56 89 ILE A C 1
ATOM 689 O O . ILE A 1 89 ? -23.712 1.631 2.416 1.00 85.56 89 ILE A O 1
ATOM 693 N N . PRO A 1 90 ? -24.046 0.919 4.510 1.00 83.44 90 PRO A N 1
ATOM 694 C CA . PRO A 1 90 ? -24.917 2.040 4.861 1.00 83.44 90 PRO A CA 1
ATOM 695 C C . PRO A 1 90 ? -24.130 3.341 5.069 1.00 83.44 90 PRO A C 1
ATOM 697 O O . PRO A 1 90 ? -24.686 4.425 4.916 1.00 83.44 90 PRO A O 1
ATOM 700 N N . THR A 1 91 ? -22.840 3.222 5.396 1.00 88.31 91 THR A N 1
ATOM 701 C CA . THR A 1 91 ? -21.928 4.338 5.650 1.00 88.31 91 THR A CA 1
ATOM 702 C C . THR A 1 91 ? -20.555 3.997 5.092 1.00 88.31 91 THR A C 1
ATOM 704 O O . THR A 1 91 ? -20.050 2.900 5.339 1.00 88.31 91 THR A O 1
ATOM 707 N N . LEU A 1 92 ? -19.951 4.954 4.389 1.00 94.00 92 LEU A N 1
ATOM 708 C CA . LEU A 1 92 ? -18.548 4.948 3.995 1.00 94.00 92 LEU A CA 1
ATOM 709 C C . LEU A 1 92 ? -17.892 6.204 4.565 1.00 94.00 92 LEU A C 1
ATOM 711 O O . LEU A 1 92 ? -18.341 7.312 4.281 1.00 94.00 92 LEU A O 1
ATOM 715 N N . GLU A 1 93 ? -16.853 6.028 5.371 1.00 95.88 93 GLU A N 1
ATOM 716 C CA . GLU A 1 93 ? -16.020 7.117 5.868 1.00 95.88 93 GLU A CA 1
ATOM 717 C C . GLU A 1 93 ? -14.554 6.758 5.690 1.00 95.88 93 GLU A C 1
ATOM 719 O O . GLU A 1 93 ? -14.125 5.647 6.008 1.00 95.88 93 GLU A O 1
ATOM 724 N N . VAL A 1 94 ? -13.787 7.703 5.159 1.00 97.06 94 VAL A N 1
ATOM 725 C CA . VAL A 1 94 ? -12.369 7.515 4.896 1.00 97.06 94 VAL A CA 1
ATOM 726 C C . VAL A 1 94 ? -11.612 8.745 5.370 1.00 97.06 94 VAL A C 1
ATOM 728 O O . VAL A 1 94 ? -11.866 9.858 4.912 1.00 97.06 94 VAL A O 1
ATOM 731 N N . GLU A 1 95 ? -10.648 8.535 6.257 1.00 97.19 95 GLU A N 1
ATOM 732 C CA . GLU A 1 95 ? -9.735 9.569 6.735 1.00 97.19 95 GLU A CA 1
ATOM 733 C C . GLU A 1 95 ? -8.285 9.141 6.503 1.00 97.19 95 GLU A C 1
ATOM 735 O O . GLU A 1 95 ? -7.977 7.956 6.363 1.00 97.19 95 GLU A O 1
ATOM 740 N N . ALA A 1 96 ? -7.373 10.110 6.448 1.00 97.12 96 ALA A N 1
ATOM 741 C CA . ALA A 1 96 ? -5.951 9.836 6.374 1.00 97.12 96 ALA A CA 1
ATOM 742 C C . ALA A 1 96 ? -5.137 10.748 7.300 1.00 97.12 96 ALA A C 1
ATOM 744 O O . ALA A 1 96 ? -5.211 11.975 7.222 1.00 97.12 96 ALA A O 1
ATOM 745 N N . ALA A 1 97 ? -4.289 10.138 8.122 1.00 96.06 97 ALA A N 1
ATOM 746 C CA . ALA A 1 97 ? -3.261 10.788 8.916 1.00 96.06 97 ALA A CA 1
ATOM 747 C C . ALA A 1 97 ? -1.905 10.614 8.213 1.00 96.06 97 ALA A C 1
ATOM 749 O O . ALA A 1 97 ? -1.175 9.648 8.455 1.00 96.06 97 ALA A O 1
ATOM 750 N N . THR A 1 98 ? -1.579 11.551 7.313 1.00 93.12 98 THR A N 1
ATOM 751 C CA . THR A 1 98 ? -0.359 11.479 6.491 1.00 93.12 98 THR A CA 1
ATOM 752 C C . THR A 1 98 ? 0.569 12.669 6.660 1.00 93.12 98 THR A C 1
ATOM 754 O O . THR A 1 98 ? 0.106 13.808 6.664 1.00 93.12 98 THR A O 1
ATOM 757 N N . ASP A 1 99 ? 1.878 12.415 6.661 1.00 86.19 99 ASP A N 1
ATOM 758 C CA . ASP A 1 99 ? 2.912 13.453 6.584 1.00 86.19 99 ASP A CA 1
ATOM 759 C C . ASP A 1 99 ? 4.078 13.006 5.678 1.00 86.19 99 ASP A C 1
ATOM 761 O O . ASP A 1 99 ? 4.301 11.816 5.459 1.00 86.19 99 ASP A O 1
ATOM 765 N N . GLY A 1 100 ? 4.803 13.953 5.085 1.00 82.69 100 GLY A N 1
ATOM 766 C CA . GLY A 1 100 ? 5.853 13.679 4.104 1.00 82.69 100 GLY A CA 1
ATOM 767 C C . GLY A 1 100 ? 6.991 12.824 4.670 1.00 82.69 100 GLY A C 1
ATOM 768 O O . GLY A 1 100 ? 7.528 13.125 5.729 1.00 82.69 100 GLY A O 1
ATOM 769 N N . SER A 1 101 ? 7.385 11.775 3.937 1.00 85.00 101 SER A N 1
ATOM 770 C CA . SER A 1 101 ? 8.506 10.873 4.274 1.00 85.00 101 SER A CA 1
ATOM 771 C C . SER A 1 101 ? 8.459 10.246 5.673 1.00 85.00 101 SER A C 1
ATOM 773 O O . SER A 1 101 ? 9.487 9.781 6.162 1.00 85.00 101 SER A O 1
ATOM 775 N N . LYS A 1 102 ? 7.293 10.241 6.324 1.00 91.50 102 LYS A N 1
ATOM 776 C CA . LYS A 1 102 ? 7.159 9.833 7.719 1.00 91.50 102 LYS A CA 1
ATOM 777 C C . LYS A 1 102 ? 7.427 8.343 7.906 1.00 91.50 102 LYS A C 1
ATOM 779 O O . LYS A 1 102 ? 6.965 7.524 7.106 1.00 91.50 102 LYS A O 1
ATOM 784 N N . TRP A 1 103 ? 8.190 8.027 8.951 1.00 94.25 103 TRP A N 1
ATOM 785 C CA . TRP A 1 103 ? 8.531 6.670 9.375 1.00 94.25 103 TRP A CA 1
ATOM 786 C C . TRP A 1 103 ? 7.494 6.155 10.374 1.00 94.25 103 TRP A C 1
ATOM 788 O O . TRP A 1 103 ? 6.845 6.949 11.058 1.00 94.25 103 TRP A O 1
ATOM 798 N N . LEU A 1 104 ? 7.350 4.830 10.515 1.00 94.88 104 LEU A N 1
ATOM 799 C CA . LEU A 1 104 ? 6.394 4.269 11.486 1.00 94.88 104 LEU A CA 1
ATOM 800 C C . LEU A 1 104 ? 6.683 4.726 12.915 1.00 94.88 104 LEU A C 1
ATOM 802 O O . LEU A 1 104 ? 5.753 5.061 13.638 1.00 94.88 104 LEU A O 1
ATOM 806 N N . ILE A 1 105 ? 7.958 4.824 13.296 1.00 96.56 105 ILE A N 1
ATOM 807 C CA . ILE A 1 105 ? 8.355 5.304 14.626 1.00 96.56 105 ILE A CA 1
ATOM 808 C C . ILE A 1 105 ? 7.898 6.748 14.897 1.00 96.56 105 ILE A C 1
ATOM 810 O O . ILE A 1 105 ? 7.593 7.117 16.030 1.00 96.56 105 ILE A O 1
ATOM 814 N N . ASP A 1 106 ? 7.795 7.579 13.858 1.00 96.94 106 ASP A N 1
ATOM 815 C CA . ASP A 1 106 ? 7.263 8.930 13.998 1.00 96.94 106 ASP A CA 1
ATOM 816 C C . ASP A 1 106 ? 5.733 8.919 14.126 1.00 96.94 106 ASP A C 1
ATOM 818 O O . ASP A 1 106 ? 5.185 9.745 14.850 1.00 96.94 106 ASP A O 1
ATOM 822 N N . HIS A 1 107 ? 5.033 7.995 13.458 1.00 97.50 107 HIS A N 1
ATOM 823 C CA . HIS A 1 107 ? 3.596 7.788 13.674 1.00 97.50 107 HIS A CA 1
ATOM 824 C C . HIS A 1 107 ? 3.300 7.239 15.070 1.00 97.50 107 HIS A C 1
ATOM 826 O O . HIS A 1 107 ? 2.353 7.690 15.704 1.00 97.50 107 HIS A O 1
ATOM 832 N N . GLU A 1 108 ? 4.121 6.328 15.592 1.00 98.19 108 GLU A N 1
ATOM 833 C CA . GLU A 1 108 ? 4.030 5.894 16.987 1.00 98.19 108 GLU A CA 1
ATOM 834 C C . GLU A 1 108 ? 4.171 7.091 17.938 1.00 98.19 108 GLU A C 1
ATOM 836 O O . GLU A 1 108 ? 3.362 7.246 18.854 1.00 98.19 108 GLU A O 1
ATOM 841 N N . ARG A 1 109 ? 5.168 7.960 17.718 1.00 97.94 109 ARG A N 1
ATOM 842 C CA . ARG A 1 109 ? 5.363 9.158 18.547 1.00 97.94 109 ARG A CA 1
ATOM 843 C C . ARG A 1 109 ? 4.140 10.071 18.518 1.00 97.94 109 ARG A C 1
ATOM 845 O O . ARG A 1 109 ? 3.713 10.514 19.578 1.00 97.94 109 ARG A O 1
ATOM 852 N N . ASP A 1 110 ? 3.572 10.321 17.341 1.00 97.38 110 ASP A N 1
ATOM 853 C CA . ASP A 1 110 ? 2.331 11.087 17.217 1.00 97.38 110 ASP A CA 1
ATOM 854 C C . ASP A 1 110 ? 1.176 10.396 17.949 1.00 97.38 110 ASP A C 1
ATOM 856 O O . ASP A 1 110 ? 0.465 11.037 18.712 1.00 97.38 110 ASP A O 1
ATOM 860 N N . ALA A 1 111 ? 0.991 9.088 17.773 1.00 97.31 111 ALA A N 1
ATOM 861 C CA . ALA A 1 111 ? -0.082 8.351 18.434 1.00 97.31 111 ALA A CA 1
ATOM 862 C C . ALA A 1 111 ? 0.048 8.371 19.968 1.00 97.31 111 ALA A C 1
ATOM 864 O O . ALA A 1 111 ? -0.964 8.306 20.661 1.00 97.31 111 ALA A O 1
ATOM 865 N N . ARG A 1 112 ? 1.267 8.483 20.509 1.00 97.81 112 ARG A N 1
ATOM 866 C CA . ARG A 1 112 ? 1.523 8.663 21.950 1.00 97.81 112 ARG A CA 1
ATOM 867 C C . ARG A 1 112 ? 1.255 10.087 22.447 1.00 97.81 112 ARG A C 1
ATOM 869 O O . ARG A 1 112 ? 1.074 10.272 23.647 1.00 97.81 112 ARG A O 1
ATOM 876 N N . ASP A 1 113 ? 1.258 11.077 21.562 1.00 97.50 113 ASP A N 1
ATOM 877 C CA . ASP A 1 113 ? 0.919 12.462 21.882 1.00 97.50 113 ASP A CA 1
ATOM 878 C C . ASP A 1 113 ? -0.596 12.673 21.749 1.00 97.50 113 ASP A C 1
ATOM 880 O O . ASP A 1 113 ? -1.130 12.766 20.643 1.00 97.50 113 ASP A O 1
ATOM 884 N N . GLU A 1 114 ? -1.294 12.773 22.884 1.00 93.75 114 GLU A N 1
ATOM 885 C CA . GLU A 1 114 ? -2.752 12.958 22.953 1.00 93.75 114 GLU A CA 1
ATOM 886 C C . GLU A 1 114 ? -3.250 14.198 22.186 1.00 93.75 114 GLU A C 1
ATOM 888 O O . GLU A 1 114 ? -4.401 14.240 21.745 1.00 93.75 114 GLU A O 1
ATOM 893 N N . GLY A 1 115 ? -2.392 15.207 22.001 1.00 95.38 115 GLY A N 1
ATOM 894 C CA . GLY A 1 115 ? -2.714 16.416 21.247 1.00 95.38 115 GLY A CA 1
ATOM 895 C C . GLY A 1 115 ? -2.577 16.266 19.731 1.00 95.38 115 GLY A C 1
ATOM 896 O O . GLY A 1 115 ? -3.005 17.162 18.998 1.00 95.38 115 GLY A O 1
ATOM 897 N N . SER A 1 116 ? -1.983 15.175 19.244 1.00 96.75 116 SER A N 1
ATOM 898 C CA . SER A 1 116 ? -1.742 14.984 17.817 1.00 96.75 116 SER A CA 1
ATOM 899 C C . SER A 1 116 ? -3.021 14.621 17.061 1.00 96.75 116 SER A C 1
ATOM 901 O O . SER A 1 116 ? -3.932 13.976 17.585 1.00 96.75 116 SER A O 1
ATOM 903 N N . HIS A 1 117 ? -3.050 14.976 15.775 1.00 94.69 117 HIS A N 1
ATOM 904 C CA . HIS A 1 117 ? -4.123 14.571 14.868 1.00 94.69 117 HIS A CA 1
ATOM 905 C C . HIS A 1 117 ? -4.293 13.047 14.828 1.00 94.69 117 HIS A C 1
ATOM 907 O O . HIS A 1 117 ? -5.413 12.555 14.866 1.00 94.69 117 HIS A O 1
ATOM 913 N N . LEU A 1 118 ? -3.191 12.286 14.786 1.00 96.62 118 LEU A N 1
ATOM 914 C CA . LEU A 1 118 ? -3.257 10.826 14.714 1.00 96.62 118 LEU A CA 1
ATOM 915 C C . LEU A 1 118 ? -3.840 10.213 15.992 1.00 96.62 118 LEU A C 1
ATOM 917 O O . LEU A 1 118 ? -4.667 9.310 15.901 1.00 96.62 118 LEU A O 1
ATOM 921 N N . SER A 1 119 ? -3.441 10.695 17.173 1.00 96.38 119 SER A N 1
ATOM 922 C CA . SER A 1 119 ? -4.003 10.180 18.425 1.00 96.38 119 SER A CA 1
ATOM 923 C C . SER A 1 119 ? -5.501 10.480 18.529 1.00 96.38 119 SER A C 1
ATOM 925 O O . SER A 1 119 ? -6.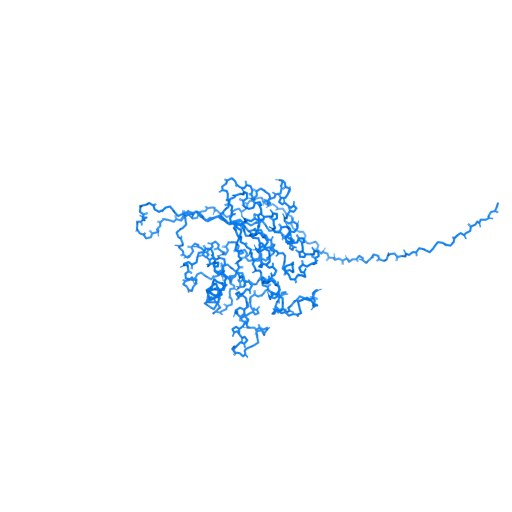263 9.612 18.948 1.00 96.38 119 SER A O 1
ATOM 927 N N . GLN A 1 120 ? -5.933 11.672 18.100 1.00 95.50 120 GLN A N 1
ATOM 928 C CA . GLN A 1 120 ? -7.350 12.051 18.066 1.00 95.50 120 GLN A CA 1
ATOM 929 C C . GLN A 1 120 ? -8.147 11.225 17.051 1.00 95.50 120 GLN A C 1
ATOM 931 O O . GLN A 1 120 ? -9.224 10.743 17.390 1.00 95.50 120 GLN A O 1
ATOM 936 N N . ALA A 1 121 ? -7.606 11.003 15.850 1.00 95.56 121 ALA A N 1
ATOM 937 C CA . ALA A 1 121 ? -8.234 10.168 14.830 1.00 95.56 121 ALA A CA 1
ATOM 938 C C . ALA A 1 121 ? -8.409 8.724 15.325 1.00 95.56 121 ALA A C 1
ATOM 940 O O . ALA A 1 121 ? -9.507 8.180 15.257 1.00 95.56 121 ALA A O 1
ATOM 941 N N . LEU A 1 122 ? -7.366 8.121 15.913 1.00 96.12 122 LEU A N 1
ATOM 942 C CA . LEU A 1 122 ? -7.438 6.782 16.520 1.00 96.12 122 LEU A CA 1
ATOM 943 C C . LEU A 1 122 ? -8.447 6.697 17.679 1.00 96.12 122 LEU A C 1
ATOM 945 O O . LEU A 1 122 ? -8.938 5.612 17.972 1.00 96.12 122 LEU A O 1
ATOM 949 N N . ALA A 1 123 ? -8.747 7.820 18.334 1.00 94.75 123 ALA A N 1
ATOM 950 C CA . ALA A 1 123 ? -9.708 7.922 19.430 1.00 94.75 123 ALA A CA 1
ATOM 951 C C . ALA A 1 123 ? -11.108 8.397 18.985 1.00 94.75 123 ALA A C 1
ATOM 953 O O . ALA A 1 123 ? -11.908 8.783 19.841 1.00 94.75 123 ALA A O 1
ATOM 954 N N . SER A 1 124 ? -11.415 8.398 17.678 1.00 93.69 124 SER A N 1
ATOM 955 C CA . SER A 1 124 ? -12.743 8.776 17.169 1.00 93.69 124 SER A CA 1
ATOM 956 C C . SER A 1 124 ? -13.842 7.961 17.874 1.00 93.69 124 SER A C 1
ATOM 958 O O . SER A 1 124 ? -13.769 6.729 17.894 1.00 93.69 124 SER A O 1
ATOM 960 N N . PRO A 1 125 ? -14.869 8.615 18.454 1.00 90.00 125 PRO A N 1
ATOM 961 C CA . PRO A 1 125 ? -15.922 7.927 19.200 1.00 90.00 125 PRO A CA 1
ATOM 962 C C . PRO A 1 125 ? -16.821 7.062 18.309 1.00 90.00 125 PRO A C 1
ATOM 964 O O . PRO A 1 125 ? -17.432 6.112 18.792 1.00 90.00 125 PRO A O 1
ATOM 967 N N . GLU A 1 126 ? -16.903 7.372 17.016 1.00 90.31 126 GLU A N 1
ATOM 968 C CA . GLU A 1 126 ? -17.588 6.553 16.019 1.00 90.31 126 GLU A CA 1
ATOM 969 C C . GLU A 1 126 ? -16.799 5.281 15.649 1.00 90.31 126 GLU A C 1
ATOM 971 O O . GLU A 1 126 ? -17.369 4.364 15.055 1.00 90.31 126 GLU A O 1
ATOM 976 N N . GLY A 1 127 ? -15.511 5.217 16.011 1.00 92.50 127 GLY A N 1
ATOM 977 C CA . GLY A 1 127 ? -14.610 4.094 15.763 1.00 92.50 127 GLY A CA 1
ATOM 978 C C . GLY A 1 127 ? -14.177 3.946 14.302 1.00 92.50 127 GLY A C 1
ATOM 979 O O . GLY A 1 127 ? -14.647 4.645 13.402 1.00 92.50 127 GLY A O 1
ATOM 980 N N . TRP A 1 128 ? -13.280 2.993 14.056 1.00 96.69 128 TRP A N 1
ATOM 981 C CA . TRP A 1 128 ? -12.855 2.582 12.715 1.00 96.69 128 TRP A CA 1
ATOM 982 C C . TRP A 1 128 ? -13.139 1.095 12.535 1.00 96.69 128 TRP A C 1
ATOM 984 O O . TRP A 1 128 ? -12.991 0.319 13.474 1.00 96.69 128 TRP A O 1
ATOM 994 N N . THR A 1 129 ? -13.534 0.679 11.333 1.00 96.88 129 THR A N 1
ATOM 995 C CA . THR A 1 129 ? -13.600 -0.751 11.004 1.00 96.88 129 THR A CA 1
ATOM 996 C C . THR A 1 129 ? -12.238 -1.279 10.586 1.00 96.88 129 THR A C 1
ATOM 998 O O . THR A 1 129 ? -11.902 -2.415 10.901 1.00 96.88 129 THR A O 1
ATOM 1001 N N . GLU A 1 130 ? -11.458 -0.441 9.904 1.00 98.06 130 GLU A N 1
ATOM 1002 C CA . GLU A 1 130 ? -10.114 -0.749 9.426 1.00 98.06 130 GLU A CA 1
ATOM 1003 C C . GLU A 1 130 ? -9.168 0.407 9.751 1.00 98.06 130 GLU A C 1
ATOM 1005 O O . GLU A 1 130 ? -9.458 1.570 9.455 1.00 98.06 130 GLU A O 1
ATOM 1010 N N . VAL A 1 131 ? -8.000 0.085 10.297 1.00 98.69 131 VAL A N 1
ATOM 1011 C CA . VAL A 1 131 ? -6.857 0.996 10.358 1.00 98.69 131 VAL A CA 1
ATOM 1012 C C . VAL A 1 131 ? -5.797 0.476 9.400 1.00 98.69 131 VAL A C 1
ATOM 1014 O O . VAL A 1 131 ? -5.190 -0.575 9.611 1.00 98.69 131 VAL A O 1
ATOM 1017 N N . VAL A 1 132 ? -5.577 1.228 8.325 1.00 98.88 132 VAL A N 1
ATOM 1018 C CA . VAL A 1 132 ? -4.554 0.928 7.329 1.00 98.88 132 VAL A CA 1
ATOM 1019 C C . VAL A 1 132 ? -3.223 1.499 7.800 1.00 98.88 132 VAL A C 1
ATOM 1021 O O . VAL A 1 132 ? -3.116 2.701 8.036 1.00 98.88 132 VAL A O 1
ATOM 1024 N N . ILE A 1 133 ? -2.196 0.659 7.899 1.00 98.75 133 ILE A N 1
ATOM 1025 C CA . ILE A 1 133 ? -0.857 1.059 8.341 1.00 98.75 133 ILE A CA 1
ATOM 1026 C C . ILE A 1 133 ? 0.125 0.895 7.184 1.00 98.75 133 ILE A C 1
ATOM 1028 O O . ILE A 1 133 ? 0.380 -0.212 6.708 1.00 98.75 133 ILE A O 1
ATOM 1032 N N . GLN A 1 134 ? 0.706 2.009 6.746 1.00 98.31 134 GLN A N 1
ATOM 1033 C CA . GLN A 1 134 ? 1.759 2.048 5.742 1.00 98.31 134 GLN A CA 1
ATOM 1034 C C . GLN A 1 134 ? 3.098 2.414 6.385 1.00 98.31 134 GLN A C 1
ATOM 1036 O O . GLN A 1 134 ? 3.241 3.478 6.990 1.00 98.31 134 GLN A O 1
ATOM 1041 N N . ALA A 1 135 ? 4.106 1.561 6.199 1.00 95.81 135 ALA A N 1
ATOM 1042 C CA . ALA A 1 135 ? 5.470 1.873 6.605 1.00 95.81 135 ALA A CA 1
ATOM 1043 C C . ALA A 1 135 ? 6.165 2.778 5.587 1.00 95.81 135 ALA A C 1
ATOM 1045 O O . ALA A 1 135 ? 5.789 2.808 4.416 1.00 95.81 135 ALA A O 1
ATOM 1046 N N . GLN A 1 136 ? 7.219 3.492 5.992 1.00 96.00 136 GLN A N 1
ATOM 1047 C CA . GLN A 1 136 ? 8.039 4.215 5.020 1.00 96.00 136 GLN A CA 1
ATOM 1048 C C . GLN A 1 136 ? 8.607 3.236 3.982 1.00 96.00 136 GLN A C 1
ATOM 1050 O O . GLN A 1 136 ? 8.909 2.089 4.295 1.00 96.00 136 GLN A O 1
ATOM 1055 N N . SER A 1 137 ? 8.721 3.681 2.732 1.00 94.06 137 SER A N 1
ATOM 1056 C CA . SER A 1 137 ? 8.925 2.827 1.553 1.00 94.06 137 SER A CA 1
ATOM 1057 C C . SER A 1 137 ? 10.233 2.020 1.514 1.00 94.06 137 SER A C 1
ATOM 1059 O O . SER A 1 137 ? 10.402 1.191 0.628 1.00 94.06 137 SER A O 1
ATOM 1061 N N . GLN A 1 138 ? 11.159 2.240 2.448 1.00 95.62 138 GLN A N 1
ATOM 1062 C CA . GLN A 1 138 ? 12.388 1.462 2.631 1.00 95.62 138 GLN A CA 1
ATOM 1063 C C . GLN A 1 138 ? 12.347 0.623 3.913 1.00 95.62 138 GLN A C 1
ATOM 1065 O O . GLN A 1 138 ? 12.995 -0.420 3.948 1.00 95.62 138 GLN A O 1
ATOM 1070 N N . ASN A 1 139 ? 11.596 1.038 4.948 1.00 93.62 139 ASN A N 1
ATOM 1071 C CA . ASN A 1 139 ? 11.582 0.392 6.268 1.00 93.62 139 ASN A CA 1
ATOM 1072 C C . ASN A 1 139 ? 11.437 -1.138 6.215 1.00 93.62 139 ASN A C 1
ATOM 1074 O O . ASN A 1 139 ? 12.274 -1.811 6.817 1.00 93.62 139 ASN A O 1
ATOM 1078 N N . PRO A 1 140 ? 10.445 -1.699 5.493 1.00 97.38 140 PRO A N 1
ATOM 1079 C CA . PRO A 1 140 ? 10.261 -3.146 5.425 1.00 97.38 140 PRO A CA 1
ATOM 1080 C C . PRO A 1 140 ? 11.393 -3.867 4.683 1.00 97.38 140 PRO A C 1
ATOM 1082 O O . PRO A 1 140 ? 11.505 -5.075 4.797 1.00 97.38 140 PRO A O 1
ATOM 1085 N N . THR A 1 141 ? 12.240 -3.155 3.926 1.00 98.19 141 THR A N 1
ATOM 1086 C CA . THR A 1 141 ? 13.311 -3.786 3.137 1.00 98.19 141 THR A CA 1
ATOM 1087 C C . THR A 1 141 ? 14.587 -4.068 3.926 1.00 98.19 141 THR A C 1
ATOM 1089 O O . THR A 1 141 ? 15.418 -4.880 3.499 1.00 98.19 141 THR A O 1
ATOM 1092 N N . PHE A 1 142 ? 14.770 -3.375 5.053 1.00 98.00 142 PHE A N 1
ATOM 1093 C CA . PHE A 1 142 ? 15.974 -3.487 5.867 1.00 98.00 142 PHE A CA 1
ATOM 1094 C C . PHE A 1 142 ? 16.078 -4.865 6.543 1.00 98.00 142 PHE A C 1
ATOM 1096 O O . PHE A 1 142 ? 15.058 -5.505 6.792 1.00 98.00 142 PHE A O 1
ATOM 1103 N N . PRO A 1 143 ? 17.300 -5.337 6.866 1.00 97.50 143 PRO A N 1
ATOM 1104 C CA . PRO A 1 143 ? 17.494 -6.602 7.577 1.00 97.50 143 PRO A CA 1
ATOM 1105 C C . PRO A 1 143 ? 16.673 -6.682 8.870 1.00 97.50 143 PRO A C 1
ATOM 1107 O O . PRO A 1 143 ? 16.655 -5.725 9.645 1.00 97.50 143 PRO A O 1
ATOM 1110 N N . HIS A 1 144 ? 16.028 -7.826 9.118 1.00 97.00 144 HIS A N 1
ATOM 1111 C CA . HIS A 1 144 ? 15.086 -7.998 10.232 1.00 97.00 144 HIS A CA 1
ATOM 1112 C C . HIS A 1 144 ? 15.718 -7.871 11.627 1.00 97.00 144 HIS A C 1
ATOM 1114 O O . HIS A 1 144 ? 15.025 -7.546 12.589 1.00 97.00 144 HIS A O 1
ATOM 1120 N N . ASP A 1 145 ? 17.023 -8.120 11.738 1.00 94.88 145 ASP A N 1
ATOM 1121 C CA . ASP A 1 145 ? 17.837 -7.936 12.945 1.00 94.88 145 ASP A CA 1
ATOM 1122 C C . ASP A 1 145 ? 18.437 -6.521 13.060 1.00 94.88 145 ASP A C 1
ATOM 1124 O O . ASP A 1 145 ? 19.070 -6.178 14.061 1.00 94.88 145 ASP A O 1
ATOM 1128 N N . GLY A 1 146 ? 18.227 -5.681 12.045 1.00 97.00 146 GLY A N 1
ATOM 1129 C CA . GLY A 1 146 ? 18.667 -4.297 12.008 1.00 97.00 146 GLY A CA 1
ATOM 1130 C C . GLY A 1 146 ? 17.774 -3.362 12.835 1.00 97.00 146 GLY A C 1
ATOM 1131 O O . GLY A 1 146 ? 16.582 -3.629 13.033 1.00 97.00 146 GLY A O 1
ATOM 1132 N N . PRO A 1 147 ? 18.320 -2.221 13.296 1.00 96.50 147 PRO A N 1
ATOM 1133 C CA . PRO A 1 147 ? 17.579 -1.264 14.116 1.00 96.50 147 PRO A CA 1
ATOM 1134 C C . PRO A 1 147 ? 16.408 -0.618 13.365 1.00 96.50 147 PRO A C 1
ATOM 1136 O O . PRO A 1 147 ? 15.355 -0.416 13.963 1.00 96.50 147 PRO A O 1
ATOM 1139 N N . ASP A 1 148 ? 16.557 -0.341 12.066 1.00 95.75 148 ASP A N 1
ATOM 1140 C CA . ASP A 1 148 ? 15.515 0.319 11.269 1.00 95.75 148 ASP A CA 1
ATOM 1141 C C . ASP A 1 148 ? 14.279 -0.568 11.083 1.00 95.75 148 ASP A C 1
ATOM 1143 O O . ASP A 1 148 ? 13.151 -0.090 11.206 1.00 95.75 148 ASP A O 1
ATOM 1147 N N . PHE A 1 149 ? 14.479 -1.867 10.832 1.00 97.69 149 PHE A N 1
ATOM 1148 C CA . PHE A 1 149 ? 13.380 -2.826 10.761 1.00 97.69 149 PHE A CA 1
ATOM 1149 C C . PHE A 1 149 ? 12.769 -3.068 12.142 1.00 97.69 149 PHE A C 1
ATOM 1151 O O . PHE A 1 149 ? 11.552 -3.028 12.297 1.00 97.69 149 PHE A O 1
ATOM 1158 N N . THR A 1 150 ? 13.608 -3.280 13.162 1.00 97.69 150 THR A N 1
ATOM 1159 C CA . THR A 1 150 ? 13.141 -3.555 14.529 1.00 97.69 150 THR A CA 1
ATOM 1160 C C . THR A 1 150 ? 12.293 -2.407 15.074 1.00 97.69 150 THR A C 1
ATOM 1162 O O . THR A 1 150 ? 11.218 -2.654 15.615 1.00 97.69 150 THR A O 1
ATOM 1165 N N . GLY A 1 151 ? 12.729 -1.157 14.889 1.00 97.69 151 GLY A N 1
ATOM 1166 C CA . GLY A 1 151 ? 11.958 0.017 15.298 1.00 97.69 151 GLY A CA 1
ATOM 1167 C C . GLY A 1 151 ? 10.650 0.166 14.518 1.00 97.69 151 GLY A C 1
ATOM 1168 O O . GLY A 1 151 ? 9.624 0.503 15.101 1.00 97.69 151 GLY A O 1
ATOM 1169 N N . ALA A 1 152 ? 10.652 -0.137 13.215 1.00 97.50 152 ALA A N 1
ATOM 1170 C CA . ALA A 1 152 ? 9.431 -0.139 12.412 1.00 97.50 152 ALA A CA 1
ATOM 1171 C C . ALA A 1 152 ? 8.439 -1.227 12.860 1.00 97.50 152 ALA A C 1
ATOM 1173 O O . ALA A 1 152 ? 7.249 -0.942 12.966 1.00 97.50 152 ALA A O 1
ATOM 1174 N N . ALA A 1 153 ? 8.920 -2.432 13.179 1.00 98.12 153 ALA A N 1
ATOM 1175 C CA . ALA A 1 153 ? 8.093 -3.523 13.686 1.00 98.12 153 ALA A CA 1
ATOM 1176 C C . ALA A 1 153 ? 7.457 -3.176 15.042 1.00 98.12 153 ALA A C 1
ATOM 1178 O O . ALA A 1 153 ? 6.254 -3.338 15.204 1.00 98.12 153 ALA A O 1
ATOM 1179 N N . GLN A 1 154 ? 8.232 -2.619 15.978 1.00 98.25 154 GLN A N 1
ATOM 1180 C CA . GLN A 1 154 ? 7.722 -2.180 17.286 1.00 98.25 154 GLN A CA 1
ATOM 1181 C C . GLN A 1 154 ? 6.677 -1.065 17.158 1.00 98.25 154 GLN A C 1
ATOM 1183 O O . GLN A 1 154 ? 5.652 -1.071 17.841 1.00 98.25 154 GLN A O 1
ATOM 1188 N N . ALA A 1 155 ? 6.902 -0.119 16.246 1.00 98.38 155 ALA A N 1
ATOM 1189 C CA . ALA A 1 155 ? 5.931 0.928 15.964 1.00 98.38 155 ALA A CA 1
ATOM 1190 C C . ALA A 1 155 ? 4.652 0.367 15.314 1.00 98.38 155 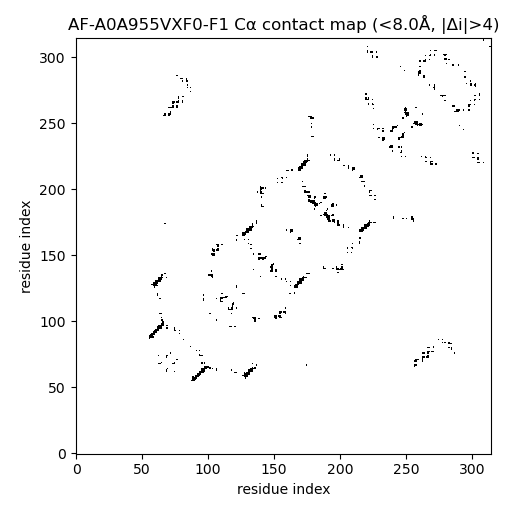ALA A C 1
ATOM 1192 O O . ALA A 1 155 ? 3.550 0.802 15.656 1.00 98.38 155 ALA A O 1
ATOM 1193 N N . ALA A 1 156 ? 4.775 -0.617 14.414 1.00 98.50 156 ALA A N 1
ATOM 1194 C CA . ALA A 1 156 ? 3.635 -1.335 13.847 1.00 98.50 156 ALA A CA 1
ATOM 1195 C C . ALA A 1 156 ? 2.840 -2.079 14.931 1.00 98.50 156 ALA A C 1
ATOM 1197 O O . ALA A 1 156 ? 1.617 -1.961 14.951 1.00 98.50 156 ALA A O 1
ATOM 1198 N N . GLU A 1 157 ? 3.510 -2.773 15.855 1.00 98.62 157 GLU A N 1
ATOM 1199 C CA . GLU A 1 157 ? 2.901 -3.430 17.022 1.00 98.62 157 GLU A CA 1
ATOM 1200 C C . GLU A 1 157 ? 2.126 -2.425 17.884 1.00 98.62 157 GLU A C 1
ATOM 1202 O O . GLU A 1 157 ? 0.947 -2.634 18.173 1.00 98.62 157 GLU A O 1
ATOM 1207 N N . TYR A 1 158 ? 2.734 -1.280 18.213 1.00 98.56 158 TYR A N 1
ATOM 1208 C CA . TYR A 1 158 ? 2.076 -0.242 19.006 1.00 98.56 158 TYR A CA 1
ATOM 1209 C C . TYR A 1 158 ? 0.825 0.334 18.323 1.00 98.56 158 TYR A C 1
ATOM 1211 O O . TYR A 1 158 ? -0.242 0.412 18.936 1.00 98.56 158 TYR A O 1
ATOM 1219 N N . LEU A 1 159 ? 0.937 0.735 17.052 1.00 98.56 159 LEU A N 1
ATOM 1220 C CA . LEU A 1 159 ? -0.184 1.302 16.294 1.00 98.56 159 LEU A CA 1
ATOM 1221 C C . LEU A 1 159 ? -1.309 0.278 16.097 1.00 98.56 159 LEU A C 1
ATOM 1223 O O . LEU A 1 159 ? -2.485 0.625 16.199 1.00 98.56 159 LEU A O 1
ATOM 1227 N N . SER A 1 160 ? -0.953 -0.987 15.881 1.00 98.69 160 SER A N 1
ATOM 1228 C CA . SER A 1 160 ? -1.910 -2.087 15.744 1.00 98.69 160 SER A CA 1
ATOM 1229 C C . SER A 1 160 ? -2.630 -2.391 17.057 1.00 98.69 160 SER A C 1
ATOM 1231 O O . SER A 1 160 ? -3.837 -2.625 17.059 1.00 98.69 160 SER A O 1
ATOM 1233 N N . GLY A 1 161 ? -1.923 -2.317 18.189 1.00 98.19 161 GLY A N 1
ATOM 1234 C CA . GLY A 1 161 ? -2.527 -2.396 19.519 1.00 98.19 161 GLY A CA 1
ATOM 1235 C C . GLY A 1 161 ? -3.561 -1.291 19.744 1.00 98.19 161 GLY A C 1
ATOM 1236 O O . GLY A 1 161 ? -4.680 -1.577 20.160 1.00 98.19 161 GLY A O 1
ATOM 1237 N N . ARG A 1 162 ? -3.238 -0.047 19.367 1.00 97.56 162 ARG A N 1
ATOM 1238 C CA . ARG A 1 162 ? -4.173 1.091 19.436 1.00 97.56 162 ARG A CA 1
ATOM 1239 C C . ARG A 1 162 ? -5.400 0.907 18.542 1.00 97.56 162 ARG A C 1
ATOM 1241 O O . ARG A 1 162 ? -6.508 1.215 18.970 1.00 97.56 162 ARG A O 1
ATOM 1248 N N . ALA A 1 163 ? -5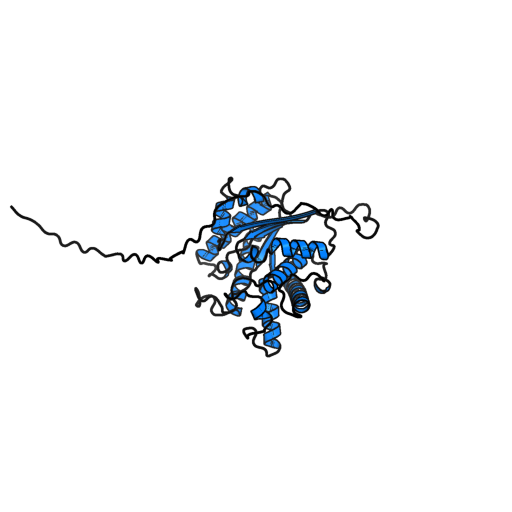.215 0.388 17.329 1.00 97.88 163 ALA A N 1
ATOM 1249 C CA . ALA A 1 163 ? -6.321 0.061 16.430 1.00 97.88 163 ALA A CA 1
ATOM 1250 C C . ALA A 1 163 ? -7.245 -1.009 17.038 1.00 97.88 163 ALA A C 1
ATOM 1252 O O . ALA A 1 163 ? -8.458 -0.816 17.094 1.00 97.88 163 ALA A O 1
ATOM 1253 N N . LYS A 1 164 ? -6.667 -2.088 17.583 1.00 97.12 164 LYS A N 1
ATOM 1254 C CA . LYS A 1 164 ? -7.404 -3.152 18.280 1.00 97.12 164 LYS A CA 1
ATOM 1255 C C . LYS A 1 164 ? -8.165 -2.634 19.502 1.00 97.12 164 LYS A C 1
ATOM 1257 O O . LYS A 1 164 ? -9.315 -3.012 19.702 1.00 97.12 164 LYS A O 1
ATOM 1262 N N . GLU A 1 165 ? -7.549 -1.779 20.317 1.00 94.94 165 GLU A N 1
ATOM 1263 C CA . GLU A 1 165 ? -8.203 -1.141 21.472 1.00 94.94 165 GLU A CA 1
ATOM 1264 C C . GLU A 1 165 ? -9.412 -0.290 21.055 1.00 94.94 165 GLU A C 1
ATOM 1266 O O . GLU A 1 165 ? -10.408 -0.248 21.775 1.00 94.94 165 GLU A O 1
ATOM 1271 N N . ALA A 1 166 ? -9.353 0.329 19.872 1.00 91.19 166 ALA A N 1
ATOM 1272 C CA . ALA A 1 166 ? -10.462 1.057 19.258 1.00 91.19 166 ALA A CA 1
ATOM 1273 C C . ALA A 1 166 ? -11.482 0.149 18.532 1.00 91.19 166 ALA A C 1
ATOM 1275 O O . ALA A 1 166 ? -12.443 0.651 17.951 1.00 91.19 166 ALA A O 1
ATOM 1276 N N . GLY A 1 167 ? -11.297 -1.177 18.562 1.00 93.62 167 GLY A N 1
ATOM 1277 C CA . GLY A 1 167 ? -12.185 -2.156 17.928 1.00 93.62 167 GLY A CA 1
ATOM 1278 C C . GLY A 1 167 ? -12.003 -2.314 16.414 1.00 93.62 167 GLY A C 1
ATOM 1279 O O . GLY A 1 167 ? -12.849 -2.936 15.774 1.00 93.62 167 GLY A O 1
ATOM 1280 N N . ALA A 1 168 ? -10.925 -1.771 15.845 1.00 97.19 168 ALA A N 1
ATOM 1281 C CA . ALA A 1 168 ? -10.632 -1.853 14.419 1.00 97.19 168 ALA A CA 1
ATOM 1282 C C . ALA A 1 168 ? -9.767 -3.075 14.080 1.00 97.19 168 ALA A C 1
ATOM 1284 O O . ALA A 1 168 ? -8.898 -3.479 14.860 1.00 97.19 168 ALA A O 1
ATOM 1285 N N . ARG A 1 169 ? -9.956 -3.615 12.873 1.00 97.88 169 ARG A N 1
ATOM 1286 C CA . ARG A 1 169 ? -8.985 -4.519 12.245 1.00 97.88 169 ARG A CA 1
ATOM 1287 C C . ARG A 1 169 ? -7.812 -3.723 11.682 1.00 97.88 169 ARG A C 1
ATOM 1289 O O . ARG A 1 169 ? -7.914 -2.516 11.447 1.00 97.88 169 ARG A O 1
ATOM 1296 N N . VAL A 1 170 ? -6.686 -4.398 11.487 1.00 98.69 170 VAL A N 1
ATOM 1297 C CA . VAL A 1 170 ? -5.477 -3.799 10.920 1.00 98.69 170 VAL A CA 1
ATOM 1298 C C . VAL A 1 170 ? -5.265 -4.279 9.492 1.00 98.69 170 VAL A C 1
ATOM 1300 O O . VAL A 1 170 ? -5.310 -5.471 9.203 1.00 98.69 170 VAL A O 1
ATOM 1303 N N . ALA A 1 171 ? -4.944 -3.352 8.599 1.00 98.75 171 ALA A N 1
ATOM 1304 C CA . ALA A 1 171 ? -4.594 -3.658 7.222 1.00 98.75 171 ALA A CA 1
ATOM 1305 C C . ALA A 1 171 ? -3.221 -3.062 6.891 1.00 98.75 171 ALA A C 1
ATOM 1307 O O . ALA A 1 171 ? -3.058 -1.848 6.783 1.00 98.75 171 ALA A O 1
ATOM 1308 N N . PHE A 1 172 ? -2.205 -3.901 6.717 1.00 98.88 172 PHE A N 1
ATOM 1309 C CA . PHE A 1 172 ? -0.887 -3.429 6.302 1.00 98.88 172 PHE A CA 1
ATOM 1310 C C . PHE A 1 172 ? -0.882 -3.109 4.809 1.00 98.88 172 PHE A C 1
ATOM 1312 O O . PHE A 1 172 ? -1.102 -3.985 3.976 1.00 98.88 172 PHE A O 1
ATOM 1319 N N . PHE A 1 173 ? -0.603 -1.855 4.457 1.00 98.81 173 PHE A N 1
ATOM 1320 C CA . PHE A 1 173 ? -0.462 -1.430 3.066 1.00 98.81 173 PHE A CA 1
ATOM 1321 C C . PHE A 1 173 ? 0.907 -1.874 2.538 1.00 98.81 173 PHE A C 1
ATOM 1323 O O . PHE A 1 173 ? 1.876 -1.121 2.631 1.00 98.81 173 PHE A O 1
ATOM 1330 N N . MET A 1 174 ? 0.982 -3.069 1.938 1.00 98.81 174 MET A N 1
ATOM 1331 C CA . MET A 1 174 ? 2.197 -3.528 1.263 1.00 98.81 174 MET A CA 1
ATOM 1332 C C . MET A 1 174 ? 2.488 -2.644 0.054 1.00 98.81 174 MET A C 1
ATOM 1334 O O . MET A 1 174 ? 1.838 -2.756 -0.984 1.00 98.81 174 MET A O 1
ATOM 1338 N N . THR A 1 175 ? 3.474 -1.764 0.188 1.00 98.50 175 THR A N 1
ATOM 1339 C CA . THR A 1 175 ? 3.905 -0.863 -0.885 1.00 98.50 175 THR A CA 1
ATOM 1340 C C . THR A 1 175 ? 4.668 -1.607 -1.984 1.00 98.50 175 THR A C 1
ATOM 1342 O O . THR A 1 175 ? 4.965 -2.795 -1.876 1.00 98.50 175 THR A O 1
ATOM 1345 N N . TRP A 1 176 ? 5.005 -0.885 -3.049 1.00 98.75 176 TRP A N 1
ATOM 1346 C CA . TRP A 1 176 ? 5.758 -1.384 -4.197 1.00 98.75 176 TRP A CA 1
ATOM 1347 C C . TRP A 1 176 ? 7.245 -1.017 -4.132 1.00 98.75 176 TRP A C 1
ATOM 1349 O O . TRP A 1 176 ? 7.625 0.009 -3.556 1.00 98.75 176 TRP A O 1
ATOM 1359 N N . GLY A 1 177 ? 8.081 -1.838 -4.768 1.00 98.62 177 GLY A N 1
ATOM 1360 C CA . GLY A 1 177 ? 9.494 -1.551 -4.994 1.00 98.62 177 GLY A CA 1
ATOM 1361 C C . GLY A 1 177 ? 9.689 -0.317 -5.876 1.00 98.62 177 GLY A C 1
ATOM 1362 O O . GLY A 1 177 ? 8.839 0.031 -6.699 1.00 98.62 177 GLY A O 1
ATOM 1363 N N . TYR A 1 178 ? 10.818 0.367 -5.718 1.00 98.75 178 TYR A N 1
ATOM 1364 C CA . TYR A 1 178 ? 11.196 1.457 -6.615 1.00 98.75 178 TYR A CA 1
ATOM 1365 C C . TYR A 1 178 ? 11.543 0.906 -7.994 1.00 98.75 178 TYR A C 1
ATOM 1367 O O . TYR A 1 178 ? 12.196 -0.132 -8.095 1.00 98.75 178 TYR A O 1
ATOM 1375 N N . ARG A 1 179 ? 11.148 1.633 -9.044 1.00 98.56 179 ARG A N 1
ATOM 1376 C CA . ARG A 1 179 ? 11.291 1.212 -10.446 1.00 98.56 179 ARG A CA 1
ATOM 1377 C C . ARG A 1 179 ? 12.710 0.744 -10.775 1.00 98.56 179 ARG A C 1
ATOM 1379 O O . ARG A 1 179 ? 12.882 -0.282 -11.416 1.00 98.56 179 ARG A O 1
ATOM 1386 N N . ASP A 1 180 ? 13.705 1.505 -10.324 1.00 97.44 180 ASP A N 1
ATOM 1387 C CA . ASP A 1 180 ? 15.119 1.280 -10.640 1.00 97.44 180 ASP A CA 1
ATOM 1388 C C . ASP A 1 180 ? 15.901 0.701 -9.437 1.00 97.44 180 ASP A C 1
ATOM 1390 O O . ASP A 1 180 ? 17.127 0.775 -9.402 1.00 97.44 180 ASP A O 1
ATOM 1394 N N . GLY A 1 181 ? 15.204 0.184 -8.416 1.00 98.12 181 GLY A N 1
ATOM 1395 C CA . GLY A 1 181 ? 15.795 -0.165 -7.121 1.00 98.12 181 GLY A CA 1
ATOM 1396 C C . GLY A 1 181 ? 16.064 1.050 -6.218 1.00 98.12 181 GLY A C 1
ATOM 1397 O O . GLY A 1 181 ? 15.753 2.203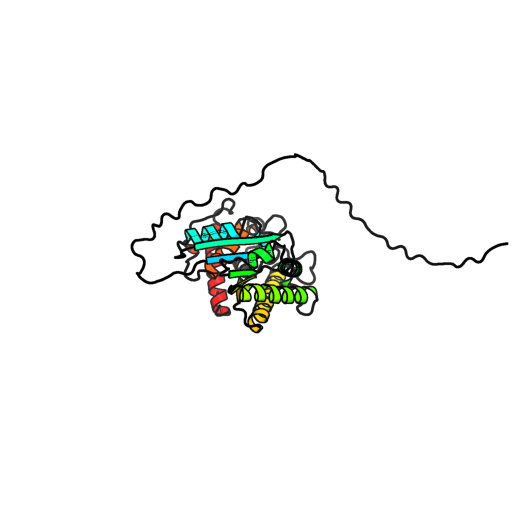 -6.537 1.00 98.12 181 GLY A O 1
ATOM 1398 N N . ASP A 1 182 ? 16.632 0.801 -5.039 1.00 97.88 182 ASP A N 1
ATOM 1399 C CA . ASP A 1 182 ? 16.969 1.841 -4.069 1.00 97.88 182 ASP A CA 1
ATOM 1400 C C . ASP A 1 182 ? 18.414 2.312 -4.225 1.00 97.88 182 ASP A C 1
ATOM 1402 O O . ASP A 1 182 ? 19.349 1.779 -3.627 1.00 97.88 182 ASP A O 1
ATOM 1406 N N . SER A 1 183 ? 18.588 3.400 -4.975 1.00 96.69 183 SER A N 1
ATOM 1407 C CA . SER A 1 183 ? 19.892 4.029 -5.199 1.00 96.69 183 SER A CA 1
ATOM 1408 C C . SER A 1 183 ? 20.603 4.482 -3.915 1.00 96.69 183 SER A C 1
ATOM 1410 O O . SER A 1 183 ? 21.808 4.726 -3.948 1.00 96.69 183 SER A O 1
ATOM 1412 N N . LEU A 1 184 ? 19.878 4.664 -2.803 1.00 95.94 184 LEU A N 1
ATOM 1413 C CA . LEU A 1 184 ? 20.470 5.021 -1.510 1.00 95.94 184 LEU A CA 1
ATOM 1414 C C . LEU A 1 184 ? 20.955 3.787 -0.739 1.00 95.94 184 LEU A C 1
ATOM 1416 O O . LEU A 1 184 ? 21.865 3.913 0.077 1.00 95.94 184 LEU A O 1
ATOM 1420 N N . ASN A 1 185 ? 20.394 2.610 -1.027 1.00 96.88 185 ASN A N 1
ATOM 1421 C CA . ASN A 1 185 ? 20.730 1.339 -0.387 1.00 96.88 185 ASN A CA 1
ATOM 1422 C C . ASN A 1 185 ? 20.932 0.211 -1.419 1.00 96.88 185 ASN A C 1
ATOM 1424 O O . ASN A 1 185 ? 20.298 -0.844 -1.314 1.00 96.88 185 ASN A O 1
ATOM 1428 N N . PRO A 1 186 ? 21.846 0.367 -2.396 1.00 96.81 186 PRO A N 1
ATOM 1429 C CA . PRO A 1 186 ? 21.986 -0.586 -3.500 1.00 96.81 186 PRO A CA 1
ATOM 1430 C C . PRO A 1 186 ? 22.457 -1.977 -3.046 1.00 96.81 186 PRO A C 1
ATOM 1432 O O . PRO A 1 186 ? 22.246 -2.956 -3.747 1.00 96.81 186 PRO A O 1
ATOM 1435 N N . GLY A 1 187 ? 23.080 -2.094 -1.867 1.00 97.38 187 GLY A N 1
ATOM 1436 C CA . GLY A 1 187 ? 23.446 -3.393 -1.287 1.00 97.38 187 GLY A CA 1
ATOM 1437 C C . GLY A 1 187 ? 22.266 -4.177 -0.699 1.00 97.38 187 GLY A C 1
ATOM 1438 O O . GLY A 1 187 ? 22.402 -5.369 -0.443 1.00 97.38 187 GLY A O 1
ATOM 1439 N N . ILE A 1 188 ? 21.129 -3.518 -0.465 1.00 97.12 188 ILE A N 1
ATOM 1440 C CA . ILE A 1 188 ? 19.905 -4.131 0.068 1.00 97.12 188 ILE A CA 1
ATOM 1441 C C . ILE A 1 188 ? 18.910 -4.345 -1.073 1.00 97.12 188 ILE A C 1
ATOM 1443 O O . ILE A 1 188 ? 18.405 -5.453 -1.243 1.00 97.12 188 ILE A O 1
ATOM 1447 N N . SER A 1 189 ? 18.690 -3.303 -1.874 1.00 98.12 189 SER A N 1
ATOM 1448 C CA . SER A 1 189 ? 17.663 -3.248 -2.914 1.00 98.12 189 SER A CA 1
ATOM 1449 C C . SER A 1 189 ? 18.276 -2.740 -4.230 1.00 98.12 189 SER A C 1
ATOM 1451 O O . SER A 1 189 ? 18.049 -1.586 -4.594 1.00 98.12 189 SER A O 1
ATOM 1453 N N . PRO A 1 190 ? 19.105 -3.548 -4.920 1.00 98.19 190 PRO A N 1
ATOM 1454 C CA . PRO A 1 190 ? 19.805 -3.142 -6.146 1.00 98.19 190 PRO A CA 1
ATOM 1455 C C . PRO A 1 190 ? 18.883 -2.938 -7.355 1.00 98.19 190 PRO A C 1
ATOM 1457 O O . PRO A 1 190 ? 19.233 -2.192 -8.264 1.00 98.19 190 PRO A O 1
ATOM 1460 N N . ASP A 1 191 ? 17.733 -3.605 -7.367 1.00 98.38 191 ASP A N 1
ATOM 1461 C CA . ASP A 1 191 ? 16.771 -3.637 -8.464 1.00 98.38 191 ASP A CA 1
ATOM 1462 C C . ASP A 1 191 ? 15.335 -3.714 -7.915 1.00 98.38 191 ASP A C 1
ATOM 1464 O O . ASP A 1 191 ? 15.117 -3.844 -6.702 1.00 98.38 191 ASP A O 1
ATOM 1468 N N . TYR A 1 192 ? 14.356 -3.589 -8.815 1.00 98.62 192 TYR A N 1
ATOM 1469 C CA . TYR A 1 192 ? 12.936 -3.644 -8.474 1.00 98.62 192 TYR A CA 1
ATOM 1470 C C . TYR A 1 192 ? 12.549 -4.977 -7.820 1.00 98.62 192 TYR A C 1
ATOM 1472 O O . TYR A 1 192 ? 11.991 -4.968 -6.725 1.00 98.62 192 TYR A O 1
ATOM 1480 N N . GLU A 1 193 ? 12.885 -6.109 -8.445 1.00 98.56 193 GLU A N 1
ATOM 1481 C CA . GLU A 1 193 ? 12.495 -7.451 -7.987 1.00 98.56 193 GLU A CA 1
ATOM 1482 C C . GLU A 1 193 ? 13.032 -7.760 -6.581 1.00 98.56 193 GLU A C 1
ATOM 1484 O O . GLU A 1 193 ? 12.340 -8.300 -5.717 1.00 98.56 193 GLU A O 1
ATOM 1489 N N . THR A 1 194 ? 14.285 -7.401 -6.298 1.00 98.69 194 THR A N 1
ATOM 1490 C CA . THR A 1 194 ? 14.876 -7.584 -4.968 1.00 98.69 194 THR A CA 1
ATOM 1491 C C . THR A 1 194 ? 14.212 -6.679 -3.945 1.00 98.69 194 THR A C 1
ATOM 1493 O O . THR A 1 194 ? 13.929 -7.128 -2.833 1.00 98.69 194 THR A O 1
ATOM 1496 N N . MET A 1 195 ? 13.925 -5.426 -4.304 1.00 98.69 195 MET A N 1
ATOM 1497 C CA . MET A 1 195 ? 13.217 -4.521 -3.406 1.00 98.69 195 MET A CA 1
ATOM 1498 C C . MET A 1 195 ? 11.794 -5.009 -3.116 1.00 98.69 195 MET A C 1
ATOM 150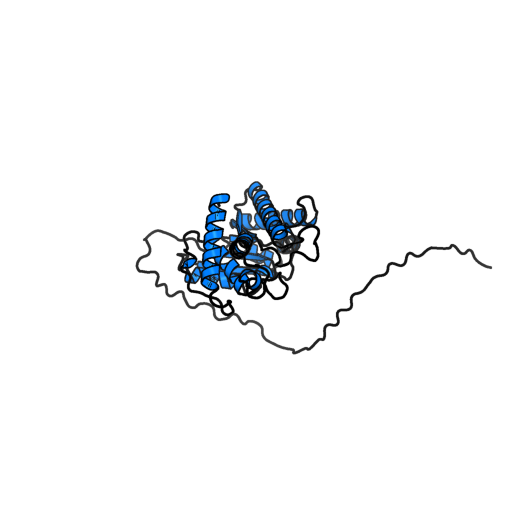0 O O . MET A 1 195 ? 11.375 -4.983 -1.961 1.00 98.69 195 MET A O 1
ATOM 1504 N N . GLN A 1 196 ? 11.068 -5.474 -4.134 1.00 98.81 196 GLN A N 1
ATOM 1505 C CA . GLN A 1 196 ? 9.690 -5.939 -4.008 1.00 98.81 196 GLN A CA 1
ATOM 1506 C C . GLN A 1 196 ? 9.590 -7.182 -3.121 1.00 98.81 196 GLN A C 1
ATOM 1508 O O . GLN A 1 196 ? 8.801 -7.185 -2.178 1.00 98.81 196 GLN A O 1
ATOM 1513 N N . ARG A 1 197 ? 10.463 -8.177 -3.324 1.00 98.75 197 ARG A N 1
ATOM 1514 C CA . ARG A 1 197 ? 10.535 -9.363 -2.451 1.00 98.75 197 ARG A CA 1
ATOM 1515 C C . ARG A 1 197 ? 10.826 -9.006 -0.996 1.00 98.75 197 ARG A C 1
ATOM 1517 O O . ARG A 1 197 ? 10.240 -9.580 -0.086 1.00 98.75 197 ARG A O 1
ATOM 1524 N N . ARG A 1 198 ? 11.719 -8.040 -0.761 1.00 98.75 198 ARG A N 1
ATOM 1525 C CA . ARG A 1 198 ? 12.026 -7.567 0.596 1.00 98.75 198 ARG A CA 1
ATOM 1526 C C . ARG A 1 198 ? 10.863 -6.807 1.228 1.00 98.75 198 ARG A C 1
ATOM 1528 O O . ARG A 1 198 ? 10.622 -6.961 2.418 1.00 98.75 198 ARG A O 1
ATOM 1535 N N . LEU A 1 199 ? 10.146 -5.990 0.454 1.00 98.81 199 LEU A N 1
ATOM 1536 C CA . LEU A 1 199 ? 8.931 -5.332 0.934 1.00 98.81 199 LEU A CA 1
ATOM 1537 C C . LEU A 1 199 ? 7.880 -6.363 1.334 1.00 98.81 199 LEU A C 1
ATOM 1539 O O . LEU A 1 199 ? 7.286 -6.232 2.400 1.00 98.81 199 LEU A O 1
ATOM 1543 N N . GLU A 1 200 ? 7.673 -7.382 0.502 1.00 98.62 200 GLU A N 1
ATOM 1544 C CA . GLU A 1 200 ? 6.749 -8.467 0.800 1.00 98.62 200 GLU A CA 1
ATOM 1545 C C . GLU A 1 200 ? 7.107 -9.165 2.121 1.00 98.62 200 GLU A C 1
ATOM 1547 O O . GLU A 1 200 ? 6.273 -9.217 3.026 1.00 98.62 200 GLU A O 1
ATOM 1552 N N . ASP A 1 201 ? 8.351 -9.635 2.250 1.00 98.62 201 ASP A N 1
ATOM 1553 C CA . ASP A 1 201 ? 8.866 -10.307 3.451 1.00 98.62 201 ASP A CA 1
ATOM 1554 C C . ASP A 1 201 ? 8.707 -9.438 4.709 1.00 98.62 201 ASP A C 1
ATOM 1556 O O . ASP A 1 201 ? 8.183 -9.882 5.736 1.00 98.62 201 ASP A O 1
ATOM 1560 N N . GLY A 1 202 ? 9.061 -8.154 4.610 1.00 98.69 202 GLY A N 1
ATOM 1561 C CA . GLY A 1 202 ? 8.965 -7.225 5.726 1.00 98.69 202 GLY A CA 1
ATOM 1562 C C . GLY A 1 202 ? 7.528 -6.939 6.168 1.00 98.69 202 GLY A C 1
ATOM 1563 O O . GLY A 1 202 ? 7.231 -6.985 7.363 1.00 98.69 202 GLY A O 1
ATOM 1564 N N . TYR A 1 203 ? 6.609 -6.682 5.229 1.00 98.69 203 TYR A N 1
ATOM 1565 C CA . TYR A 1 203 ? 5.198 -6.446 5.563 1.00 98.69 203 TYR A CA 1
ATOM 1566 C C . TYR A 1 203 ? 4.514 -7.698 6.116 1.00 98.69 203 TYR A C 1
ATOM 1568 O O . TYR A 1 203 ? 3.718 -7.588 7.052 1.00 98.69 203 TYR A O 1
ATOM 1576 N N . ARG A 1 204 ? 4.834 -8.887 5.588 1.00 98.12 204 ARG A N 1
ATOM 1577 C CA . ARG A 1 204 ? 4.320 -10.151 6.133 1.00 98.12 204 ARG A CA 1
ATOM 1578 C C . ARG A 1 204 ? 4.859 -10.409 7.534 1.00 98.12 204 ARG A C 1
ATOM 1580 O O . ARG A 1 204 ? 4.077 -10.732 8.421 1.00 98.12 204 ARG A O 1
ATOM 1587 N N . THR A 1 205 ? 6.136 -10.122 7.776 1.00 98.50 205 THR A N 1
ATOM 1588 C CA . THR A 1 205 ? 6.729 -10.200 9.116 1.00 98.50 205 THR A CA 1
ATOM 1589 C C . THR A 1 205 ? 6.052 -9.238 10.103 1.00 98.50 205 THR A C 1
ATOM 1591 O O . THR A 1 205 ? 5.804 -9.616 11.248 1.00 98.50 205 THR A O 1
ATOM 1594 N N . PHE A 1 206 ? 5.709 -8.006 9.698 1.00 98.50 206 PHE A N 1
ATOM 1595 C CA . PHE A 1 206 ? 4.928 -7.098 10.554 1.00 98.50 206 PHE A CA 1
ATOM 1596 C C . PHE A 1 206 ? 3.556 -7.687 10.901 1.00 98.50 206 PHE A C 1
ATOM 1598 O O . PHE A 1 206 ? 3.181 -7.704 12.073 1.00 98.50 206 PHE A O 1
ATOM 1605 N N . ALA A 1 207 ? 2.833 -8.211 9.906 1.00 98.25 207 ALA A N 1
ATOM 1606 C CA . ALA A 1 207 ? 1.527 -8.826 10.118 1.00 98.25 207 ALA A CA 1
ATOM 1607 C C . ALA A 1 207 ? 1.602 -10.056 11.035 1.00 98.25 207 ALA A C 1
ATOM 1609 O O . ALA A 1 207 ? 0.789 -10.188 11.946 1.00 98.25 207 ALA A O 1
ATOM 1610 N N . GLU A 1 208 ? 2.596 -10.925 10.850 1.00 98.00 208 GLU A N 1
ATOM 1611 C CA . GLU A 1 208 ? 2.826 -12.100 11.695 1.00 98.00 208 GLU A CA 1
ATOM 1612 C C . GLU A 1 208 ? 3.071 -11.728 13.160 1.00 98.00 208 GLU A C 1
ATOM 1614 O O . GLU A 1 208 ? 2.447 -12.310 14.049 1.00 98.00 208 GLU A O 1
ATOM 1619 N N . ARG A 1 209 ? 3.928 -10.731 13.422 1.00 97.94 209 ARG A N 1
ATOM 1620 C CA . ARG A 1 209 ? 4.203 -10.253 14.788 1.00 97.94 209 ARG A CA 1
ATOM 1621 C C . ARG A 1 209 ? 2.948 -9.704 15.456 1.00 97.94 209 ARG A C 1
ATOM 1623 O O . ARG A 1 209 ? 2.595 -10.109 16.557 1.00 97.94 209 ARG A O 1
ATOM 1630 N N . VAL A 1 210 ? 2.219 -8.854 14.743 1.00 98.19 210 VAL A N 1
ATOM 1631 C CA . VAL A 1 210 ? 0.992 -8.227 15.241 1.00 98.19 210 VAL A CA 1
ATOM 1632 C C . VAL A 1 210 ? -0.122 -9.251 15.495 1.00 98.19 210 VAL A C 1
ATOM 1634 O O . VAL A 1 210 ? -0.838 -9.163 16.496 1.00 98.19 210 VAL A O 1
ATOM 1637 N N . ARG A 1 211 ? -0.237 -10.282 14.651 1.00 98.06 211 ARG A N 1
ATOM 1638 C CA . ARG A 1 211 ? -1.156 -11.409 14.882 1.00 98.06 211 ARG A CA 1
ATOM 1639 C C . ARG A 1 211 ? -0.759 -12.255 16.082 1.00 98.06 211 ARG A C 1
ATOM 1641 O O . ARG A 1 211 ? -1.646 -12.724 16.794 1.00 98.06 211 ARG A O 1
ATOM 1648 N N . ALA A 1 212 ? 0.538 -12.440 16.335 1.00 97.56 212 ALA A N 1
ATOM 1649 C CA . ALA A 1 212 ? 1.015 -13.146 17.524 1.00 97.56 212 ALA A CA 1
ATOM 1650 C C . ALA A 1 212 ? 0.590 -12.438 18.828 1.00 97.56 212 ALA A C 1
ATOM 1652 O O . ALA A 1 212 ? 0.315 -13.110 19.822 1.00 97.56 212 ALA A O 1
ATOM 1653 N N . ASP A 1 213 ? 0.404 -11.114 18.786 1.00 95.06 213 ASP A N 1
ATOM 1654 C CA . ASP A 1 213 ? -0.157 -10.298 19.876 1.00 95.06 213 ASP A CA 1
ATOM 1655 C C . ASP A 1 213 ? -1.707 -10.272 19.895 1.00 95.06 213 ASP A C 1
ATOM 1657 O O . ASP A 1 213 ? -2.364 -9.527 20.638 1.00 95.06 213 ASP A O 1
ATOM 1661 N N . GLY A 1 214 ? -2.332 -11.122 19.077 1.00 96.69 214 GLY A N 1
ATOM 1662 C CA . GLY A 1 214 ? -3.775 -11.316 18.998 1.00 96.69 214 GLY A CA 1
ATOM 1663 C C . GLY A 1 214 ? -4.521 -10.163 18.333 1.00 96.69 214 GLY A C 1
ATOM 1664 O O . GLY A 1 214 ? -5.683 -9.933 18.674 1.00 96.69 214 GLY A O 1
ATOM 1665 N N . VAL A 1 215 ? -3.867 -9.378 17.477 1.00 98.00 215 VAL A N 1
ATOM 1666 C CA . VAL A 1 215 ? -4.538 -8.393 16.621 1.00 98.00 215 VAL A CA 1
ATOM 1667 C C . VAL A 1 215 ? -5.017 -9.083 15.345 1.00 98.00 215 VAL A C 1
ATOM 1669 O O . VAL A 1 215 ? -4.272 -9.829 14.712 1.00 98.00 215 VAL A O 1
ATOM 1672 N N . GLU A 1 216 ? -6.263 -8.822 14.953 1.00 97.69 216 GLU A N 1
ATOM 1673 C CA . GLU A 1 216 ? -6.759 -9.210 13.635 1.00 97.69 216 GLU A CA 1
ATOM 1674 C C . GLU A 1 216 ? -6.131 -8.284 12.591 1.00 97.69 216 GLU A C 1
ATOM 1676 O O . GLU A 1 216 ? -6.448 -7.095 12.528 1.00 97.69 216 GLU A O 1
ATOM 1681 N N . ALA A 1 217 ? -5.192 -8.825 11.817 1.00 97.88 217 ALA A N 1
ATOM 1682 C CA . ALA A 1 217 ? -4.471 -8.082 10.798 1.00 97.88 217 ALA A CA 1
ATOM 1683 C C . ALA A 1 217 ? -4.494 -8.821 9.459 1.00 97.88 217 ALA A C 1
ATOM 1685 O O . ALA A 1 217 ? -4.421 -10.049 9.447 1.00 97.88 217 ALA A O 1
ATOM 1686 N N . ILE A 1 218 ? -4.518 -8.084 8.351 1.00 97.94 218 ILE A N 1
ATOM 1687 C CA . ILE A 1 218 ? -4.327 -8.569 6.973 1.00 97.94 218 ILE A CA 1
ATOM 1688 C C . ILE A 1 218 ? -3.238 -7.761 6.266 1.00 97.94 218 ILE A C 1
ATOM 1690 O O . ILE A 1 218 ? -2.873 -6.668 6.711 1.00 97.94 218 ILE A O 1
ATOM 1694 N N . VAL A 1 219 ? -2.726 -8.278 5.151 1.00 98.69 219 VAL A N 1
ATOM 1695 C CA . VAL A 1 219 ? -1.830 -7.526 4.262 1.00 98.69 219 VAL A CA 1
ATOM 1696 C C . VAL A 1 219 ? -2.563 -7.183 2.968 1.00 98.69 219 VAL A C 1
ATOM 1698 O O . VAL A 1 219 ? -3.059 -8.066 2.284 1.00 98.69 219 VAL A O 1
ATOM 1701 N N . VAL A 1 220 ? -2.614 -5.898 2.611 1.00 98.81 220 VAL A N 1
ATOM 1702 C CA . VAL A 1 220 ? -3.164 -5.414 1.337 1.00 98.81 220 VAL A CA 1
ATOM 1703 C C . VAL A 1 220 ? -2.046 -5.449 0.286 1.00 98.81 220 VAL A C 1
ATOM 1705 O O . VAL A 1 220 ? -1.131 -4.621 0.368 1.00 98.81 220 VAL A O 1
ATOM 1708 N N . PRO A 1 221 ? -2.071 -6.373 -0.696 1.00 98.69 221 PRO A N 1
ATOM 1709 C CA . PRO A 1 221 ? -0.897 -6.744 -1.491 1.00 98.69 221 PRO A CA 1
ATOM 1710 C C . PRO A 1 221 ? -0.666 -5.819 -2.701 1.00 98.69 221 PRO A C 1
ATOM 1712 O O . PRO A 1 221 ? -0.539 -6.275 -3.837 1.00 98.69 221 PRO A O 1
ATOM 1715 N N . VAL A 1 222 ? -0.610 -4.498 -2.493 1.00 98.94 222 VAL A N 1
ATOM 1716 C CA . VAL A 1 222 ? -0.458 -3.543 -3.610 1.00 98.94 222 VAL A CA 1
ATOM 1717 C C . VAL A 1 222 ? 0.869 -3.741 -4.344 1.00 98.94 222 VAL A C 1
ATOM 1719 O O . VAL A 1 222 ? 0.902 -3.701 -5.572 1.00 98.94 222 VAL A O 1
ATOM 1722 N N . GLY A 1 223 ? 1.955 -4.002 -3.614 1.00 98.81 223 GLY A N 1
ATOM 1723 C CA . GLY A 1 223 ? 3.256 -4.312 -4.203 1.00 98.81 223 GLY A CA 1
ATOM 1724 C C . GLY A 1 223 ? 3.225 -5.506 -5.162 1.00 98.81 223 GLY A C 1
ATOM 1725 O O . GLY A 1 223 ? 3.806 -5.430 -6.242 1.00 98.81 223 GLY A O 1
ATOM 1726 N N . LEU A 1 224 ? 2.457 -6.551 -4.837 1.00 98.88 224 LEU A N 1
ATOM 1727 C CA . LEU A 1 224 ? 2.291 -7.724 -5.705 1.00 98.88 224 LEU A CA 1
ATOM 1728 C C . LEU A 1 224 ? 1.447 -7.420 -6.953 1.00 98.88 224 LEU A C 1
ATOM 1730 O O . LEU A 1 224 ? 1.537 -8.123 -7.955 1.00 98.88 224 LEU A O 1
ATOM 1734 N N . ALA A 1 225 ? 0.627 -6.366 -6.932 1.00 98.88 225 ALA A N 1
ATOM 1735 C CA . ALA A 1 225 ? -0.099 -5.922 -8.121 1.00 98.88 225 ALA A CA 1
ATOM 1736 C C . ALA A 1 225 ? 0.812 -5.161 -9.092 1.00 98.88 225 ALA A C 1
ATOM 1738 O O . ALA A 1 225 ? 0.658 -5.288 -10.306 1.00 98.88 225 ALA A O 1
ATOM 1739 N N . PHE A 1 226 ? 1.781 -4.402 -8.568 1.00 98.88 226 PHE A N 1
ATOM 1740 C CA . PHE A 1 226 ? 2.856 -3.832 -9.385 1.00 98.88 226 PHE A CA 1
ATOM 1741 C C . PHE A 1 226 ? 3.718 -4.951 -9.983 1.00 98.88 226 PHE A C 1
ATOM 1743 O O . PHE A 1 226 ? 4.004 -4.919 -11.180 1.00 98.88 226 PHE A O 1
ATOM 1750 N N . GLU A 1 227 ? 4.062 -5.957 -9.174 1.00 98.81 227 GLU A N 1
ATOM 1751 C CA . GLU A 1 227 ? 4.875 -7.104 -9.596 1.00 98.81 227 GLU A CA 1
ATOM 1752 C C . GLU A 1 227 ? 4.172 -7.915 -10.686 1.00 98.81 227 GLU A C 1
ATOM 1754 O O . GLU A 1 227 ? 4.765 -8.201 -11.717 1.00 98.81 227 GLU A O 1
ATOM 1759 N N . ALA A 1 228 ? 2.867 -8.163 -10.550 1.00 98.62 228 ALA A N 1
ATOM 1760 C CA . ALA A 1 228 ? 2.096 -8.863 -11.574 1.00 98.62 228 ALA A CA 1
ATOM 1761 C C . ALA A 1 228 ? 2.137 -8.168 -12.949 1.00 98.62 228 ALA A C 1
ATOM 1763 O O . ALA A 1 228 ? 2.115 -8.842 -13.977 1.00 98.62 228 ALA A O 1
ATOM 1764 N N . ILE A 1 229 ? 2.195 -6.831 -12.989 1.00 98.69 229 ILE A N 1
ATOM 1765 C CA . ILE A 1 229 ? 2.340 -6.074 -14.244 1.00 98.69 229 ILE A CA 1
ATOM 1766 C C . ILE A 1 229 ? 3.775 -6.173 -14.770 1.00 98.69 229 ILE A C 1
ATOM 1768 O O . ILE A 1 229 ? 3.962 -6.353 -15.974 1.00 98.69 229 ILE A O 1
ATOM 1772 N N . TYR A 1 230 ? 4.772 -6.074 -13.885 1.00 98.62 230 TYR A N 1
ATOM 1773 C CA . TYR A 1 230 ? 6.181 -6.269 -14.231 1.00 98.62 230 TYR A CA 1
ATOM 1774 C C . TYR A 1 230 ? 6.414 -7.643 -14.878 1.00 98.62 230 TYR A C 1
ATOM 1776 O O . TYR A 1 230 ? 7.000 -7.741 -15.961 1.00 98.62 230 TYR A O 1
ATOM 1784 N N . ASP A 1 231 ? 5.897 -8.694 -14.249 1.00 98.12 231 ASP A N 1
ATOM 1785 C CA . ASP A 1 231 ? 6.034 -10.077 -14.692 1.00 98.12 231 ASP A CA 1
ATOM 1786 C C . ASP A 1 231 ? 5.283 -10.335 -15.998 1.00 98.12 231 ASP A C 1
ATOM 1788 O O . ASP A 1 231 ? 5.814 -10.998 -16.890 1.00 98.12 231 ASP A O 1
ATOM 1792 N N . GLU A 1 232 ? 4.071 -9.790 -16.154 1.00 97.25 232 GLU A N 1
ATOM 1793 C CA . GLU A 1 232 ? 3.289 -9.913 -17.390 1.00 97.25 232 GLU A CA 1
ATOM 1794 C C . GLU A 1 232 ? 4.041 -9.317 -18.590 1.00 97.25 232 GLU A C 1
ATOM 1796 O O . GLU A 1 232 ? 4.135 -9.952 -19.645 1.00 97.25 232 GLU A O 1
ATOM 1801 N N . GLU A 1 233 ? 4.610 -8.117 -18.441 1.00 97.44 233 GLU A N 1
ATOM 1802 C CA . GLU A 1 233 ? 5.358 -7.460 -19.520 1.00 97.44 233 GLU A CA 1
ATOM 1803 C C . GLU A 1 233 ? 6.685 -8.175 -19.817 1.00 97.44 233 GLU A C 1
ATOM 1805 O O . GLU A 1 233 ? 7.029 -8.353 -20.991 1.00 97.44 233 GLU A O 1
ATOM 1810 N N . SER A 1 234 ? 7.374 -8.669 -18.782 1.00 97.25 234 SER A N 1
ATOM 1811 C CA . SER A 1 234 ? 8.597 -9.474 -18.921 1.00 97.25 234 SER A CA 1
ATOM 1812 C C . SER A 1 234 ? 8.333 -10.797 -19.643 1.00 97.25 234 SER A C 1
ATOM 1814 O O . SER A 1 234 ? 9.036 -11.155 -20.590 1.00 97.25 234 SER A O 1
ATOM 1816 N N . ALA A 1 235 ? 7.284 -11.523 -19.243 1.00 97.44 235 ALA A N 1
ATOM 1817 C CA . ALA A 1 235 ? 6.896 -12.799 -19.844 1.00 97.44 235 ALA A CA 1
ATOM 1818 C C . ALA A 1 235 ? 6.431 -12.642 -21.301 1.00 97.44 235 ALA A C 1
ATOM 1820 O O . ALA A 1 235 ? 6.615 -13.550 -22.114 1.00 97.44 235 ALA A O 1
ATOM 1821 N N . GLY A 1 236 ? 5.878 -11.477 -21.653 1.00 96.38 236 GLY A N 1
ATOM 1822 C CA . GLY A 1 236 ? 5.565 -11.092 -23.031 1.00 96.38 236 GLY A CA 1
ATOM 1823 C C . GLY A 1 236 ? 6.791 -10.786 -23.905 1.00 96.38 236 GLY A C 1
ATOM 1824 O O . GLY A 1 236 ? 6.625 -10.491 -25.089 1.00 96.38 236 GLY A O 1
ATOM 1825 N N . GLY A 1 237 ? 8.008 -10.847 -23.351 1.00 95.25 237 GLY A N 1
ATOM 1826 C CA . GLY A 1 237 ? 9.260 -10.512 -24.035 1.00 95.25 237 GLY A CA 1
ATOM 1827 C C . GLY A 1 237 ? 9.531 -9.007 -24.141 1.00 95.25 237 GLY A C 1
ATOM 1828 O O . GLY A 1 237 ? 10.416 -8.605 -24.898 1.00 95.25 237 GLY A O 1
ATOM 1829 N N . GLY A 1 238 ? 8.760 -8.180 -23.429 1.00 96.00 238 GLY A N 1
ATOM 1830 C CA . GLY A 1 238 ? 8.993 -6.746 -23.307 1.00 96.00 238 GLY A CA 1
ATOM 1831 C C . GLY A 1 238 ? 10.011 -6.416 -22.214 1.00 96.00 238 GLY A C 1
ATOM 1832 O O . GLY A 1 238 ? 10.388 -7.265 -21.412 1.00 96.00 238 GLY A O 1
ATOM 1833 N N . ASP A 1 239 ? 10.442 -5.157 -22.181 1.00 97.19 239 ASP A N 1
ATOM 1834 C CA . ASP A 1 239 ? 11.200 -4.588 -21.064 1.00 97.19 239 ASP A CA 1
ATOM 1835 C C . ASP A 1 239 ? 10.243 -3.735 -20.210 1.00 97.19 239 ASP A C 1
ATOM 1837 O O . ASP A 1 239 ? 9.811 -2.673 -20.677 1.00 97.19 239 ASP A O 1
ATOM 1841 N N . PRO A 1 240 ? 9.899 -4.153 -18.976 1.00 97.75 240 PRO A N 1
ATOM 1842 C CA . PRO A 1 240 ? 9.020 -3.377 -18.103 1.00 97.75 240 PRO A CA 1
ATOM 1843 C C . PRO A 1 240 ? 9.577 -1.994 -17.754 1.00 97.75 240 PRO A C 1
ATOM 1845 O O . PRO A 1 240 ? 8.815 -1.100 -17.393 1.00 97.75 240 PRO A O 1
ATOM 1848 N N . LEU A 1 241 ? 10.889 -1.770 -17.855 1.00 97.25 241 LEU A N 1
ATOM 1849 C CA . LEU A 1 241 ? 11.516 -0.485 -17.539 1.00 97.25 241 LEU A CA 1
ATOM 1850 C C . LEU A 1 241 ? 11.552 0.476 -18.734 1.00 97.25 241 LEU A C 1
ATOM 1852 O O . LEU A 1 241 ? 11.838 1.669 -18.547 1.00 97.25 241 LEU A O 1
ATOM 1856 N N . ALA A 1 242 ? 11.236 -0.015 -19.936 1.00 97.06 242 ALA A N 1
ATOM 1857 C CA . ALA A 1 242 ? 11.257 0.766 -21.163 1.00 97.06 242 ALA A CA 1
ATOM 1858 C C . ALA A 1 242 ? 10.233 1.911 -21.150 1.00 97.06 242 ALA A C 1
ATOM 1860 O O . ALA A 1 242 ? 9.164 1.845 -20.540 1.00 97.06 242 ALA A O 1
ATOM 1861 N N . GLU A 1 243 ? 10.552 2.986 -21.873 1.00 94.56 243 GLU A N 1
ATOM 1862 C CA . GLU A 1 243 ? 9.603 4.076 -22.096 1.00 94.56 243 GLU A CA 1
ATOM 1863 C C . GLU A 1 243 ? 8.337 3.558 -22.792 1.00 94.56 243 GLU A C 1
ATOM 1865 O O . GLU A 1 243 ? 8.404 2.889 -23.822 1.00 94.56 243 GLU A O 1
ATOM 1870 N N . GLY A 1 244 ? 7.176 3.899 -22.232 1.00 92.81 244 GLY A N 1
ATOM 1871 C CA . GLY A 1 244 ? 5.872 3.485 -22.753 1.00 92.81 244 GLY A CA 1
ATOM 1872 C C . GLY A 1 244 ? 5.352 2.138 -22.242 1.00 92.81 244 GLY A C 1
ATOM 1873 O O . GLY A 1 244 ? 4.218 1.797 -22.577 1.00 92.81 244 GLY A O 1
ATOM 1874 N N . SER A 1 245 ? 6.111 1.399 -21.423 1.00 97.12 245 SER A N 1
ATOM 1875 C CA . SER A 1 245 ? 5.583 0.223 -20.719 1.00 97.12 245 SER A CA 1
ATOM 1876 C C . SER A 1 245 ? 4.506 0.623 -19.701 1.00 97.12 245 SER A C 1
ATOM 1878 O O . SER A 1 245 ? 4.495 1.751 -19.186 1.00 97.12 245 SER A O 1
ATOM 1880 N N . LEU A 1 246 ? 3.587 -0.296 -19.387 1.00 98.00 246 LEU A N 1
ATOM 1881 C CA . LEU A 1 246 ? 2.596 -0.042 -18.346 1.00 98.00 246 LEU A CA 1
ATOM 1882 C C . LEU A 1 246 ? 3.257 -0.012 -16.971 1.00 98.00 246 LEU A C 1
ATOM 1884 O O . LEU A 1 246 ? 2.916 0.862 -16.175 1.00 98.00 246 LEU A O 1
ATOM 1888 N N . PHE A 1 247 ? 4.215 -0.905 -16.707 1.00 98.62 247 PHE A N 1
ATOM 1889 C CA . PHE A 1 247 ? 4.921 -0.943 -15.431 1.00 98.62 247 PHE A CA 1
ATOM 1890 C C . PHE A 1 247 ? 5.591 0.400 -15.114 1.00 98.62 247 PHE A C 1
ATOM 1892 O O . PHE A 1 247 ? 5.359 0.983 -14.054 1.00 98.62 247 PHE A O 1
ATOM 1899 N N . ARG A 1 248 ? 6.347 0.970 -16.062 1.00 98.31 248 ARG A N 1
ATOM 1900 C CA . ARG A 1 248 ? 6.971 2.290 -15.895 1.00 98.31 248 ARG A CA 1
ATOM 1901 C C . ARG A 1 248 ? 5.930 3.385 -15.670 1.00 98.31 248 ARG A C 1
ATOM 1903 O O . ARG A 1 248 ? 6.171 4.295 -14.875 1.00 98.31 248 ARG A O 1
ATOM 1910 N N . ALA A 1 249 ? 4.779 3.297 -16.338 1.00 98.12 249 ALA A N 1
ATOM 1911 C CA . ALA A 1 249 ? 3.695 4.265 -16.213 1.00 98.12 249 ALA A CA 1
ATOM 1912 C C . ALA A 1 249 ? 3.004 4.251 -14.837 1.00 98.12 249 ALA A C 1
ATOM 1914 O O . ALA A 1 249 ? 2.275 5.197 -14.535 1.00 98.12 249 ALA A O 1
ATOM 1915 N N . LEU A 1 250 ? 3.244 3.250 -13.980 1.00 98.75 250 LEU A N 1
ATOM 1916 C CA . LEU A 1 250 ? 2.773 3.241 -12.587 1.00 98.75 250 LEU A CA 1
ATOM 1917 C C . LEU A 1 250 ? 3.507 4.261 -11.702 1.00 98.75 250 LEU A C 1
ATOM 1919 O O . LEU A 1 250 ? 3.013 4.616 -10.630 1.00 98.75 250 LEU A O 1
ATOM 1923 N N . TYR A 1 251 ? 4.660 4.762 -12.149 1.00 98.69 251 TYR A N 1
ATOM 1924 C CA . TYR A 1 251 ? 5.531 5.630 -11.366 1.00 98.69 251 TYR A CA 1
ATOM 1925 C C . TYR A 1 251 ? 5.479 7.085 -11.823 1.00 98.69 251 TYR A C 1
ATOM 1927 O O . TYR A 1 251 ? 5.331 7.405 -13.004 1.00 98.69 251 TYR A O 1
ATOM 1935 N N . GLY A 1 252 ? 5.669 7.989 -10.867 1.00 97.81 252 GLY A N 1
ATOM 1936 C CA . GLY A 1 252 ? 6.077 9.356 -11.144 1.00 97.81 252 GLY A CA 1
ATOM 1937 C C . GLY A 1 252 ? 7.498 9.419 -11.714 1.00 97.81 252 GLY A C 1
ATOM 1938 O O . GLY A 1 252 ? 8.224 8.425 -11.801 1.00 97.81 252 GLY A O 1
ATOM 1939 N N . ALA A 1 253 ? 7.925 10.629 -12.078 1.00 96.50 253 ALA A N 1
ATOM 1940 C CA . ALA A 1 253 ? 9.230 10.853 -12.704 1.00 96.50 253 ALA A CA 1
ATOM 1941 C C . ALA A 1 253 ? 10.416 10.360 -11.851 1.00 96.50 253 ALA A C 1
ATOM 1943 O O . ALA A 1 253 ? 11.442 9.961 -12.398 1.00 96.50 253 ALA A O 1
ATOM 1944 N N . ASP A 1 254 ? 10.270 10.348 -10.526 1.00 97.00 254 ASP A N 1
ATOM 1945 C CA . ASP A 1 254 ? 11.318 9.926 -9.597 1.00 97.00 254 ASP A CA 1
ATOM 1946 C C . ASP A 1 254 ? 11.476 8.404 -9.454 1.00 97.00 254 ASP A C 1
ATOM 1948 O O . ASP A 1 254 ? 12.395 7.962 -8.769 1.00 97.00 254 ASP A O 1
ATOM 1952 N N . GLY A 1 255 ? 10.602 7.605 -10.081 1.00 98.06 255 GLY A N 1
ATOM 1953 C CA . GLY A 1 255 ? 10.650 6.141 -10.013 1.00 98.06 255 GLY A CA 1
ATOM 1954 C C . GLY A 1 255 ? 10.277 5.560 -8.646 1.00 98.06 255 GLY A C 1
ATOM 1955 O O . GLY A 1 255 ? 10.523 4.379 -8.406 1.00 98.06 255 GLY A O 1
ATOM 1956 N N . ARG A 1 256 ? 9.703 6.365 -7.741 1.00 97.81 256 ARG A N 1
ATOM 1957 C CA . ARG A 1 256 ? 9.357 5.958 -6.367 1.00 97.81 256 ARG A CA 1
ATOM 1958 C C . ARG A 1 256 ? 7.891 6.223 -6.063 1.00 97.81 256 ARG A C 1
ATOM 1960 O O . ARG A 1 256 ? 7.163 5.309 -5.682 1.00 97.81 256 ARG A O 1
ATOM 1967 N N . HIS A 1 257 ? 7.464 7.471 -6.233 1.00 98.19 257 HIS A N 1
ATOM 1968 C CA . HIS A 1 257 ? 6.091 7.872 -5.960 1.00 98.19 257 HIS A CA 1
ATOM 1969 C C . HIS A 1 257 ? 5.141 7.338 -7.038 1.00 98.19 257 HIS A C 1
ATOM 1971 O O . HIS A 1 257 ? 5.556 7.170 -8.188 1.00 98.19 257 HIS A O 1
ATOM 1977 N N . PRO A 1 258 ? 3.862 7.102 -6.704 1.00 98.44 258 PRO A N 1
ATOM 1978 C CA . PRO A 1 258 ? 2.911 6.598 -7.678 1.00 98.44 258 PRO A CA 1
ATOM 1979 C C . PRO A 1 258 ? 2.516 7.702 -8.664 1.00 98.44 258 PRO A C 1
ATOM 1981 O O . PRO A 1 258 ? 2.288 8.858 -8.287 1.00 98.44 258 PRO A O 1
ATOM 1984 N N . SER A 1 259 ? 2.376 7.335 -9.935 1.00 98.56 259 SER A N 1
ATOM 1985 C CA . SER A 1 259 ? 1.572 8.108 -10.882 1.00 98.56 259 SER A CA 1
ATOM 1986 C C . SER A 1 259 ? 0.081 7.957 -10.547 1.00 98.56 259 SER A C 1
ATOM 1988 O O . SER A 1 259 ? -0.299 7.191 -9.658 1.00 98.56 259 SER A O 1
ATOM 1990 N N . VAL A 1 260 ? -0.795 8.628 -11.301 1.00 98.50 260 VAL A N 1
ATOM 1991 C CA . VAL A 1 260 ? -2.245 8.381 -11.208 1.00 98.50 260 VAL A CA 1
ATOM 1992 C C . VAL A 1 260 ? -2.578 6.905 -11.463 1.00 98.50 260 VAL A C 1
ATOM 1994 O O . VAL A 1 260 ? -3.430 6.356 -10.772 1.00 98.50 260 VAL A O 1
ATOM 1997 N N . ALA A 1 261 ? -1.882 6.241 -12.394 1.00 98.69 261 ALA A N 1
ATOM 1998 C CA . ALA A 1 261 ? -2.079 4.818 -12.671 1.00 98.69 261 ALA A CA 1
ATOM 1999 C C . ALA A 1 261 ? -1.643 3.929 -11.501 1.00 98.69 261 ALA A C 1
ATOM 2001 O O . ALA A 1 261 ? -2.376 3.014 -11.133 1.00 98.69 261 ALA A O 1
ATOM 2002 N N . GLY A 1 262 ? -0.503 4.233 -10.872 1.00 98.75 262 GLY A N 1
ATOM 2003 C CA . GLY A 1 262 ? -0.053 3.523 -9.673 1.00 98.75 262 GLY A CA 1
ATOM 2004 C C . GLY A 1 262 ? -1.023 3.685 -8.500 1.00 98.75 262 GLY A C 1
ATOM 2005 O O . GLY A 1 262 ? -1.368 2.708 -7.838 1.00 98.75 262 GLY A O 1
ATOM 2006 N N . THR A 1 263 ? -1.537 4.900 -8.277 1.00 98.81 263 THR A N 1
ATOM 2007 C CA . THR A 1 263 ? -2.552 5.144 -7.239 1.00 98.81 263 THR A CA 1
ATOM 2008 C C . THR A 1 263 ? -3.876 4.449 -7.558 1.00 98.81 263 THR A C 1
ATOM 2010 O O . THR A 1 263 ? -4.506 3.917 -6.649 1.00 98.81 263 THR A O 1
ATOM 2013 N N . TYR A 1 264 ? -4.289 4.401 -8.828 1.00 98.81 264 TYR A N 1
ATOM 2014 C CA . TYR A 1 264 ? -5.492 3.678 -9.243 1.00 98.81 264 TYR A CA 1
ATOM 2015 C C . TYR A 1 264 ? -5.373 2.177 -9.000 1.00 98.81 264 TYR A C 1
ATOM 2017 O O . TYR A 1 264 ? -6.287 1.578 -8.439 1.00 98.81 264 TYR A O 1
ATOM 2025 N N . LEU A 1 265 ? -4.226 1.585 -9.339 1.00 98.94 265 LEU A N 1
ATOM 2026 C CA . LEU A 1 265 ? -3.944 0.185 -9.039 1.00 98.94 265 LEU A CA 1
ATOM 2027 C C . LEU A 1 265 ? -4.005 -0.088 -7.532 1.00 98.94 265 LEU A C 1
ATOM 2029 O O . LEU A 1 265 ? -4.669 -1.029 -7.111 1.00 98.94 265 LEU A O 1
ATOM 2033 N N . ALA A 1 266 ? -3.385 0.768 -6.715 1.00 98.88 266 ALA A N 1
ATOM 2034 C CA . ALA A 1 266 ? -3.468 0.663 -5.261 1.00 98.88 266 ALA A CA 1
ATOM 2035 C C . ALA A 1 266 ? -4.920 0.723 -4.762 1.00 98.88 266 ALA A C 1
ATOM 2037 O O . ALA A 1 266 ? -5.336 -0.125 -3.977 1.00 98.88 266 ALA A O 1
ATOM 2038 N N . ALA A 1 267 ? -5.708 1.681 -5.254 1.00 98.81 267 ALA A N 1
ATOM 2039 C CA . ALA A 1 267 ? -7.103 1.857 -4.866 1.00 98.81 267 ALA A CA 1
ATOM 2040 C C . ALA A 1 267 ? -7.974 0.641 -5.240 1.00 98.81 267 ALA A C 1
ATOM 2042 O O . ALA A 1 267 ? -8.817 0.231 -4.444 1.00 98.81 267 ALA A O 1
ATOM 2043 N N . LEU A 1 268 ? -7.738 0.037 -6.412 1.00 98.81 268 LEU A N 1
ATOM 2044 C CA . LEU A 1 268 ? -8.394 -1.201 -6.847 1.00 98.81 268 LEU A CA 1
ATOM 2045 C C . LEU A 1 268 ? -8.067 -2.375 -5.924 1.00 98.81 268 LEU A C 1
ATOM 2047 O O . LEU A 1 268 ? -8.968 -3.118 -5.545 1.00 98.81 268 LEU A O 1
ATOM 2051 N N . VAL A 1 269 ? -6.797 -2.525 -5.539 1.00 98.88 269 VAL A N 1
ATOM 2052 C CA . VAL A 1 269 ? -6.374 -3.578 -4.608 1.00 98.88 269 VAL A CA 1
ATOM 2053 C C . VAL A 1 269 ? -7.034 -3.373 -3.243 1.00 98.88 269 VAL A C 1
ATOM 2055 O O . VAL A 1 269 ? -7.608 -4.321 -2.728 1.00 98.88 269 VAL A O 1
ATOM 2058 N N . PHE A 1 270 ? -7.068 -2.151 -2.697 1.00 98.75 270 PHE A N 1
ATOM 2059 C CA . PHE A 1 270 ? -7.809 -1.868 -1.456 1.00 98.75 270 PHE A CA 1
ATOM 2060 C C . PHE A 1 270 ? -9.299 -2.212 -1.569 1.00 98.75 270 PHE A C 1
ATOM 2062 O O . PHE A 1 270 ? -9.840 -2.882 -0.690 1.00 98.75 270 PHE A O 1
ATOM 2069 N N . ALA A 1 271 ? -9.960 -1.782 -2.650 1.00 98.06 271 ALA A N 1
ATOM 2070 C CA . ALA A 1 271 ? -11.374 -2.066 -2.877 1.00 98.06 271 ALA A CA 1
ATOM 2071 C C . ALA A 1 271 ? -11.639 -3.576 -2.936 1.00 98.06 271 ALA A C 1
ATOM 2073 O O . ALA A 1 271 ? -12.527 -4.066 -2.246 1.00 98.06 271 ALA A O 1
ATOM 2074 N N . GLY A 1 272 ? -10.838 -4.320 -3.698 1.00 97.62 272 GLY A N 1
ATOM 2075 C CA . GLY A 1 272 ? -10.993 -5.765 -3.810 1.00 97.62 272 GLY A CA 1
ATOM 2076 C C . GLY A 1 272 ? -10.567 -6.527 -2.555 1.00 97.62 272 GLY A C 1
ATOM 2077 O O . GLY A 1 272 ? -11.143 -7.576 -2.291 1.00 97.62 272 GLY A O 1
ATOM 2078 N N . THR A 1 273 ? -9.614 -6.023 -1.760 1.00 97.56 273 THR A N 1
ATOM 2079 C CA . THR A 1 273 ? -9.251 -6.613 -0.461 1.00 97.56 273 THR A CA 1
ATOM 2080 C C . THR A 1 273 ? -10.402 -6.487 0.532 1.00 97.56 273 THR A C 1
ATOM 2082 O O . THR A 1 273 ? -10.801 -7.495 1.106 1.00 97.56 273 THR A O 1
ATOM 2085 N N . PHE A 1 274 ? -10.964 -5.287 0.708 1.00 96.38 274 PHE A N 1
ATOM 2086 C CA . PHE A 1 274 ? -12.038 -5.059 1.684 1.00 96.38 274 PHE A CA 1
ATOM 2087 C C . PHE A 1 274 ? -13.409 -5.557 1.216 1.00 96.38 274 PHE A C 1
ATOM 2089 O O . PHE A 1 274 ? -14.264 -5.863 2.046 1.00 96.38 274 PHE A O 1
ATOM 2096 N N . PHE A 1 275 ? -13.615 -5.688 -0.096 1.00 95.50 275 PHE A N 1
ATOM 2097 C CA . PHE A 1 275 ? -14.846 -6.206 -0.685 1.00 95.50 275 PHE A CA 1
ATOM 2098 C C . PHE A 1 275 ? -14.532 -7.352 -1.662 1.00 95.50 275 PHE A C 1
ATOM 2100 O O . PHE A 1 275 ? -14.549 -7.150 -2.878 1.00 95.50 275 PHE A O 1
ATOM 2107 N N . PRO A 1 276 ? -14.249 -8.569 -1.153 1.00 93.44 276 PRO A N 1
ATOM 2108 C CA . PRO A 1 276 ? -13.779 -9.707 -1.950 1.00 93.44 276 PRO A CA 1
ATOM 2109 C C . PRO A 1 276 ? -14.729 -10.157 -3.064 1.00 93.44 276 PRO A C 1
ATOM 2111 O O . PRO A 1 276 ? -14.259 -10.719 -4.053 1.00 93.44 276 PRO A O 1
ATOM 2114 N N . ASP A 1 277 ? -16.028 -9.896 -2.908 1.00 92.50 277 ASP A N 1
ATOM 2115 C CA . ASP A 1 277 ? -17.074 -10.251 -3.874 1.00 92.50 277 ASP A CA 1
ATOM 2116 C C . ASP A 1 277 ? -17.203 -9.243 -5.029 1.00 92.50 277 ASP A C 1
ATOM 2118 O O . ASP A 1 277 ? -17.942 -9.483 -5.989 1.00 92.50 277 ASP A O 1
ATOM 2122 N N . VAL A 1 278 ? -16.511 -8.099 -4.953 1.00 93.62 278 VAL A N 1
ATOM 2123 C CA . VAL A 1 278 ? -16.503 -7.114 -6.035 1.00 93.62 278 VAL A CA 1
ATOM 2124 C C . VAL A 1 278 ? -15.668 -7.644 -7.193 1.00 93.62 278 VAL A C 1
ATOM 2126 O O . VAL A 1 278 ? -14.475 -7.911 -7.069 1.00 93.62 278 VAL A O 1
ATOM 2129 N N . ASP A 1 279 ? -16.304 -7.735 -8.357 1.00 96.31 279 ASP A N 1
ATOM 2130 C CA . ASP A 1 279 ? -15.626 -7.983 -9.623 1.00 96.31 279 ASP A CA 1
ATOM 2131 C C . ASP A 1 279 ? -14.998 -6.678 -10.123 1.00 96.31 279 ASP A C 1
ATOM 2133 O O . ASP A 1 279 ? -15.655 -5.855 -10.770 1.00 96.31 279 ASP A O 1
ATOM 2137 N N . LEU A 1 280 ? -13.711 -6.489 -9.821 1.00 97.19 280 LEU A N 1
ATOM 2138 C CA . LEU A 1 280 ? -12.973 -5.281 -10.180 1.00 97.19 280 LEU A CA 1
ATOM 2139 C C . LEU A 1 280 ? -12.939 -5.055 -11.690 1.00 97.19 280 LEU A C 1
ATOM 2141 O O . LEU A 1 280 ? -12.756 -3.923 -12.117 1.00 97.19 280 LEU A O 1
ATOM 2145 N N . THR A 1 281 ? -13.131 -6.087 -12.519 1.00 96.38 281 THR A N 1
ATOM 2146 C CA . THR A 1 281 ? -13.095 -5.945 -13.984 1.00 96.38 281 THR A CA 1
ATOM 2147 C C . THR A 1 281 ? -14.309 -5.206 -14.548 1.00 96.38 281 THR A C 1
ATOM 2149 O O . THR A 1 281 ? -14.246 -4.714 -15.676 1.00 96.38 281 THR A O 1
ATOM 2152 N N . LYS A 1 282 ? -15.381 -5.077 -13.755 1.00 95.81 282 LYS A N 1
ATOM 2153 C CA . LYS A 1 282 ? -16.627 -4.383 -14.116 1.00 95.81 282 LYS A CA 1
ATOM 2154 C C . LYS A 1 282 ? -16.689 -2.926 -13.662 1.00 95.81 282 LYS A C 1
ATOM 2156 O O . LYS A 1 282 ? -17.659 -2.250 -13.978 1.00 95.81 282 LYS A O 1
ATOM 2161 N N . ILE A 1 283 ? -15.679 -2.454 -12.936 1.00 94.69 283 ILE A N 1
ATOM 2162 C CA . ILE A 1 283 ? -15.535 -1.047 -12.553 1.00 94.69 283 ILE A CA 1
ATOM 2163 C C . ILE A 1 283 ? -15.303 -0.215 -13.826 1.00 94.69 283 ILE A C 1
ATOM 2165 O O . ILE A 1 283 ? -14.370 -0.475 -14.590 1.00 94.69 283 ILE A O 1
ATOM 2169 N N . GLU A 1 284 ? -16.157 0.776 -14.059 1.00 93.50 284 GLU A N 1
ATOM 2170 C CA . GLU A 1 284 ? -16.108 1.729 -15.172 1.00 93.50 284 GLU A CA 1
ATOM 2171 C C . GLU A 1 284 ? -15.366 3.023 -14.791 1.00 93.50 284 GLU A C 1
ATOM 2173 O O . GLU A 1 284 ? -14.850 3.711 -15.675 1.00 93.50 284 GLU A O 1
ATOM 2178 N N . TYR A 1 285 ? -15.266 3.367 -13.499 1.00 93.88 285 TYR A N 1
ATOM 2179 C CA . TYR A 1 285 ? -14.548 4.551 -13.036 1.00 93.88 285 TYR A CA 1
ATOM 2180 C C . TYR A 1 285 ? -13.074 4.467 -13.406 1.00 93.88 285 TYR A C 1
ATOM 2182 O O . TYR A 1 285 ? -12.337 3.567 -12.990 1.00 93.88 285 TYR A O 1
ATOM 2190 N N . GLU A 1 286 ? -12.622 5.502 -14.103 1.00 95.12 286 GLU A N 1
ATOM 2191 C CA . GLU A 1 286 ? -11.226 5.743 -14.419 1.00 95.12 286 GLU A CA 1
ATOM 2192 C C . GLU A 1 286 ? -10.849 7.171 -14.000 1.00 95.12 286 GLU A C 1
ATOM 2194 O O . GLU A 1 286 ? -11.501 8.136 -14.418 1.00 95.12 286 GLU A O 1
ATOM 2199 N N . PRO A 1 287 ? -9.815 7.357 -13.157 1.00 95.69 287 PRO A N 1
ATOM 2200 C CA . PRO A 1 287 ? -9.360 8.689 -12.798 1.00 95.69 287 PRO A CA 1
ATOM 2201 C C . PRO A 1 287 ? -8.758 9.408 -14.010 1.00 95.69 287 PRO A C 1
ATOM 2203 O O . PRO A 1 287 ? -8.070 8.825 -14.849 1.00 95.69 287 PRO A O 1
ATOM 2206 N N . SER A 1 288 ? -8.963 10.725 -14.068 1.00 94.81 288 SER A N 1
ATOM 2207 C CA . SER A 1 288 ? -8.314 11.572 -15.070 1.00 94.81 288 SER A CA 1
ATOM 2208 C C . SER A 1 288 ? -6.792 11.462 -14.966 1.00 94.81 288 SER A C 1
ATOM 2210 O O . SER A 1 288 ? -6.233 11.630 -13.884 1.00 94.81 288 SER A O 1
ATOM 2212 N N . GLY A 1 289 ? -6.120 11.267 -16.102 1.00 92.31 289 GLY A N 1
ATOM 2213 C CA . GLY A 1 289 ? -4.661 11.144 -16.171 1.00 92.31 289 GLY A CA 1
ATOM 2214 C C . GLY A 1 289 ? -4.143 9.707 -16.235 1.00 92.31 289 GLY A C 1
ATOM 2215 O O . GLY A 1 289 ? -2.929 9.516 -16.187 1.00 92.31 289 GLY A O 1
ATOM 2216 N N . LEU A 1 290 ? -5.023 8.707 -16.373 1.00 95.50 290 LEU A N 1
ATOM 2217 C CA . LEU A 1 290 ? -4.595 7.363 -16.757 1.00 95.50 290 LEU A CA 1
ATOM 2218 C C . LEU A 1 290 ? -3.948 7.353 -18.158 1.00 95.50 290 LEU A C 1
ATOM 2220 O O . LEU A 1 290 ? -4.406 8.069 -19.057 1.00 95.50 290 LEU A O 1
ATOM 2224 N N . PRO A 1 291 ? -2.909 6.524 -18.371 1.00 93.62 291 PRO A N 1
ATOM 2225 C CA . PRO A 1 291 ? -2.447 6.173 -19.707 1.00 93.62 291 PRO A CA 1
ATOM 2226 C C . PRO A 1 291 ? -3.590 5.619 -20.571 1.00 93.62 291 PRO A C 1
ATOM 2228 O O . PRO A 1 291 ? -4.550 5.030 -20.072 1.00 93.62 291 PRO A O 1
ATOM 2231 N N . ARG A 1 292 ? -3.494 5.801 -21.892 1.00 88.50 292 ARG A N 1
ATOM 2232 C CA . ARG A 1 292 ? -4.500 5.259 -22.818 1.00 88.50 292 ARG A CA 1
ATOM 2233 C C . ARG A 1 292 ? -4.588 3.744 -22.675 1.00 88.50 292 ARG A C 1
ATOM 2235 O O . ARG A 1 292 ? -3.562 3.077 -22.577 1.00 88.50 292 ARG A O 1
ATOM 2242 N N . ASP A 1 293 ? -5.818 3.238 -22.683 1.00 87.56 293 ASP A N 1
ATOM 2243 C CA . ASP A 1 293 ? -6.141 1.810 -22.686 1.00 87.56 293 ASP A CA 1
ATOM 2244 C C . ASP A 1 293 ? -5.534 1.013 -21.509 1.00 87.56 293 ASP A C 1
ATOM 2246 O O . ASP A 1 293 ? -5.449 -0.214 -21.558 1.00 87.56 293 ASP A O 1
ATOM 2250 N N . SER A 1 294 ? -5.118 1.685 -20.423 1.00 95.94 294 SER A N 1
ATOM 2251 C CA . SER A 1 294 ? -4.513 1.015 -19.266 1.00 95.94 294 SER A CA 1
ATOM 2252 C C . SER A 1 294 ? -5.525 0.565 -18.220 1.00 95.94 294 SER A C 1
ATOM 2254 O O . SER A 1 294 ? -5.242 -0.373 -17.484 1.00 95.94 294 SER A O 1
ATOM 2256 N N . GLY A 1 295 ? -6.690 1.213 -18.117 1.00 96.88 295 GLY A N 1
ATOM 2257 C CA . GLY A 1 295 ? -7.635 0.973 -17.021 1.00 96.88 295 GLY A CA 1
ATOM 2258 C C . GLY A 1 295 ? -8.071 -0.489 -16.897 1.00 96.88 295 GLY A C 1
ATOM 2259 O O . GLY A 1 295 ? -7.989 -1.064 -15.812 1.00 96.88 295 GLY A O 1
ATOM 2260 N N . SER A 1 296 ? -8.435 -1.133 -18.010 1.00 96.56 296 SER A N 1
ATOM 2261 C CA . SER A 1 296 ? -8.827 -2.551 -18.025 1.00 96.56 296 SER A CA 1
ATOM 2262 C C . SER A 1 296 ? -7.682 -3.487 -17.628 1.00 96.56 296 SER A C 1
ATOM 2264 O O . SER A 1 296 ? -7.906 -4.445 -16.888 1.00 96.56 296 SER A O 1
ATOM 2266 N N . ARG A 1 297 ? -6.447 -3.186 -18.057 1.00 97.31 297 ARG A N 1
ATOM 2267 C CA . ARG A 1 297 ? -5.243 -3.937 -17.665 1.00 97.31 297 ARG A CA 1
ATOM 2268 C C . ARG A 1 297 ? -4.979 -3.811 -16.165 1.00 97.31 297 ARG A C 1
ATOM 2270 O O . ARG A 1 297 ? -4.721 -4.821 -15.520 1.00 97.31 297 ARG A O 1
ATOM 2277 N N . LEU A 1 298 ? -5.115 -2.609 -15.599 1.00 98.69 298 LEU A N 1
ATOM 2278 C CA . LEU A 1 298 ? -4.938 -2.358 -14.162 1.00 98.69 298 LEU A CA 1
ATOM 2279 C C . LEU A 1 298 ? -6.003 -3.079 -13.321 1.00 98.69 298 LEU A C 1
ATOM 2281 O O . LEU A 1 298 ? -5.662 -3.732 -12.337 1.00 98.69 298 LEU A O 1
ATOM 2285 N N . ARG A 1 299 ? -7.278 -3.032 -13.736 1.00 98.56 299 ARG A N 1
ATOM 2286 C CA . ARG A 1 299 ? -8.377 -3.775 -13.090 1.00 98.56 299 ARG A CA 1
ATOM 2287 C C . ARG A 1 299 ? -8.137 -5.284 -13.114 1.00 98.56 299 ARG A C 1
ATOM 2289 O O . ARG A 1 299 ? -8.273 -5.949 -12.090 1.00 98.56 299 ARG A O 1
ATOM 2296 N N . ALA A 1 300 ? -7.735 -5.820 -14.266 1.00 98.06 300 ALA A N 1
ATOM 2297 C CA . ALA A 1 300 ? -7.444 -7.242 -14.413 1.00 98.06 300 ALA A CA 1
ATOM 2298 C C . ALA A 1 300 ? -6.220 -7.679 -13.591 1.00 98.06 300 ALA A C 1
ATOM 2300 O O . ALA A 1 300 ? -6.261 -8.744 -12.977 1.00 98.06 300 ALA A O 1
ATOM 2301 N N . ALA A 1 301 ? -5.160 -6.865 -13.546 1.00 98.44 301 ALA A N 1
ATOM 2302 C CA . ALA A 1 301 ? -3.988 -7.124 -12.714 1.00 98.44 301 ALA A CA 1
ATOM 2303 C C . ALA A 1 301 ? -4.370 -7.176 -11.229 1.00 98.44 301 ALA A C 1
ATOM 2305 O O . ALA A 1 301 ? -4.113 -8.186 -10.582 1.00 98.44 301 ALA A O 1
ATOM 2306 N N . ALA A 1 302 ? -5.088 -6.165 -10.721 1.00 98.75 302 ALA A N 1
ATOM 2307 C CA . ALA A 1 302 ? -5.566 -6.148 -9.338 1.00 98.75 302 ALA A CA 1
ATOM 2308 C C . ALA A 1 302 ? -6.415 -7.387 -8.993 1.00 98.75 302 ALA A C 1
ATOM 2310 O O . ALA A 1 302 ? -6.157 -8.044 -7.986 1.00 98.75 302 ALA A O 1
ATOM 2311 N N . GLN A 1 303 ? -7.385 -7.748 -9.846 1.00 98.31 303 GLN A N 1
ATOM 2312 C CA . GLN A 1 303 ? -8.251 -8.913 -9.624 1.00 98.31 303 GLN A CA 1
ATOM 2313 C C . GLN A 1 303 ? -7.450 -10.219 -9.529 1.00 98.31 303 GLN A C 1
ATOM 2315 O O . GLN A 1 303 ? -7.699 -11.033 -8.638 1.00 98.31 303 GLN A O 1
ATOM 2320 N N . ARG A 1 304 ? -6.492 -10.432 -10.443 1.00 97.69 304 ARG A N 1
ATOM 2321 C CA . ARG A 1 304 ? -5.661 -11.644 -10.454 1.00 97.69 304 ARG A CA 1
ATOM 2322 C C . ARG A 1 304 ? -4.710 -11.692 -9.266 1.00 97.69 304 ARG A C 1
ATOM 2324 O O . ARG A 1 304 ? -4.597 -12.747 -8.653 1.00 97.69 304 ARG A O 1
ATOM 2331 N N . THR A 1 305 ? -4.068 -10.572 -8.927 1.00 98.50 305 THR A N 1
ATOM 2332 C CA . THR A 1 305 ? -3.183 -10.483 -7.759 1.00 98.50 305 THR A CA 1
ATOM 2333 C C . THR A 1 305 ? -3.931 -10.839 -6.486 1.00 98.50 305 THR A C 1
ATOM 2335 O O . THR A 1 305 ? -3.441 -11.651 -5.713 1.00 98.50 305 THR A O 1
ATOM 2338 N N . LEU A 1 306 ? -5.130 -10.285 -6.283 1.00 98.38 306 LEU A N 1
ATOM 2339 C CA . LEU A 1 306 ? -5.941 -10.612 -5.113 1.00 98.38 306 LEU A CA 1
ATOM 2340 C C . LEU A 1 306 ? -6.304 -12.097 -5.088 1.00 98.38 306 LEU A C 1
ATOM 2342 O O . LEU A 1 306 ? -6.095 -12.743 -4.072 1.00 98.38 306 LEU A O 1
ATOM 2346 N N . ALA A 1 307 ? -6.786 -12.662 -6.199 1.00 97.44 307 ALA A N 1
ATOM 2347 C CA . ALA A 1 307 ? -7.118 -14.086 -6.257 1.00 97.44 307 ALA A CA 1
ATOM 2348 C C . ALA A 1 307 ? -5.916 -14.987 -5.911 1.00 97.44 307 ALA A C 1
ATOM 2350 O O . ALA A 1 307 ? -6.058 -15.908 -5.109 1.00 97.44 307 ALA A O 1
ATOM 2351 N N . ALA A 1 308 ? -4.739 -14.688 -6.468 1.00 97.31 308 ALA A N 1
ATOM 2352 C CA . ALA A 1 308 ? -3.512 -15.435 -6.205 1.00 97.31 308 ALA A CA 1
ATOM 2353 C C . ALA A 1 308 ? -3.017 -15.266 -4.758 1.00 97.31 308 ALA A C 1
ATOM 2355 O O . ALA A 1 308 ? -2.571 -16.236 -4.146 1.00 97.31 308 ALA A O 1
ATOM 2356 N N . ASP A 1 309 ? -3.104 -14.056 -4.192 1.00 96.81 309 ASP A N 1
ATOM 2357 C CA . ASP A 1 309 ? -2.670 -13.825 -2.814 1.00 96.81 309 ASP A CA 1
ATOM 2358 C C . ASP A 1 309 ? -3.562 -14.571 -1.819 1.00 96.81 309 ASP A C 1
ATOM 2360 O O . ASP A 1 309 ? -3.032 -15.269 -0.960 1.00 96.81 309 ASP A O 1
ATOM 2364 N N . ARG A 1 310 ? -4.891 -14.537 -2.009 1.00 94.81 310 ARG A N 1
ATOM 2365 C CA . ARG A 1 310 ? -5.851 -15.296 -1.185 1.00 94.81 310 ARG A CA 1
ATOM 2366 C C . ARG A 1 310 ? -5.613 -16.798 -1.237 1.00 94.81 310 ARG A C 1
ATOM 2368 O O . ARG A 1 310 ? -5.667 -17.467 -0.212 1.00 94.81 310 ARG A O 1
ATOM 2375 N N . GLU A 1 311 ? -5.345 -17.347 -2.423 1.00 94.62 311 GLU A N 1
ATOM 2376 C CA . GLU A 1 311 ? -5.042 -18.776 -2.572 1.00 94.62 311 GLU A CA 1
ATOM 2377 C C . GLU A 1 311 ? -3.794 -19.169 -1.772 1.00 94.62 311 GLU A C 1
ATOM 2379 O O . GLU A 1 311 ? -3.740 -20.243 -1.172 1.00 94.62 311 GLU A O 1
ATOM 2384 N N . ARG A 1 312 ? -2.799 -18.281 -1.729 1.00 92.38 312 ARG A N 1
ATOM 2385 C CA . ARG A 1 312 ? -1.538 -18.521 -1.033 1.00 92.38 312 ARG A CA 1
ATOM 2386 C C . ARG A 1 312 ? -1.635 -18.347 0.481 1.00 92.38 312 ARG A C 1
ATOM 2388 O O . ARG A 1 312 ? -0.983 -19.093 1.209 1.00 92.38 312 ARG A O 1
ATOM 2395 N N . THR A 1 313 ? -2.370 -17.344 0.953 1.00 89.88 313 THR A N 1
ATOM 2396 C CA . THR A 1 313 ? -2.386 -16.939 2.369 1.00 89.88 313 THR A CA 1
ATOM 2397 C C . THR A 1 313 ? -3.599 -17.469 3.128 1.00 89.88 313 THR A C 1
ATOM 2399 O O . THR A 1 313 ? -3.526 -17.639 4.342 1.00 89.88 313 THR A O 1
ATOM 2402 N N . GLY A 1 314 ? -4.701 -17.749 2.428 1.00 82.44 314 GLY A N 1
ATOM 2403 C CA . GLY A 1 314 ? -6.006 -18.021 3.028 1.00 82.44 314 GLY A CA 1
ATOM 2404 C C . GLY A 1 314 ? -6.674 -16.790 3.654 1.00 82.44 314 GLY A C 1
ATOM 2405 O O . GLY A 1 314 ? -7.688 -16.954 4.333 1.00 82.44 314 GLY A O 1
ATOM 2406 N N . GLU A 1 315 ? -6.097 -15.599 3.459 1.00 68.69 315 GLU A N 1
ATOM 2407 C CA . GLU A 1 315 ? -6.624 -14.296 3.904 1.00 68.69 315 GLU A CA 1
ATOM 2408 C C . GLU A 1 315 ? -7.589 -13.683 2.882 1.00 68.69 315 GLU A C 1
ATOM 2410 O O . GLU A 1 315 ? -7.527 -14.067 1.693 1.00 68.69 315 GLU A O 1
#

Nearest PDB structures (foldseek):
  4s1p-assembly1_A  TM=8.843E-01  e=4.443E-12  Slackia heliotrinireducens DSM 20476
  4ppy-assembly2_C-2  TM=6.145E-01  e=7.418E-05  Bacteroides fragilis NCTC 9343
  8h4c-assembly1_A-2  TM=4.408E-01  e=2.785E-01  Bacillus paralicheniformis
  6c0e-assembly2_B  TM=3.500E-01  e=3.725E+00  Legionella pneumophila subsp. pneumophila str. Philadelphia 1

Mean predicted aligned error: 9.72 Å

Foldseek 3Di:
DDDDDDDDDDDDDDDDDDDDDDPDPDDDDDDPDDDPDPDPDPPPPPPDDDPPPDDDAAAFEEEEEELQCPPPNLQVLLVVLLVLLVDPHPYYHYYYDYYHQDALLVLLVQCVPCPHPSVVVLVPPVFHQEYEYEGRLCQLQDDCPDPSLVSRLVSLLSVLVSNVVSVYAYEYEQDFAFQQWDPVCCVRTVHRVSSLVSSVNSSVVSQVVNVVVVGRYYYLNLRLLLVLQCVVCVVVVHHCSDPPRVSVQQDDPRSGHGDLLVSNLSSLSVNCVVPVPRQLLPRPDDDPPDDPPCSNVSSVSSNVSVVVVCVVPVD